Protein AF-A0A972QGA2-F1 (afdb_monomer_lite)

Structure (mmCIF, N/CA/C/O backbone):
data_AF-A0A972QGA2-F1
#
_entr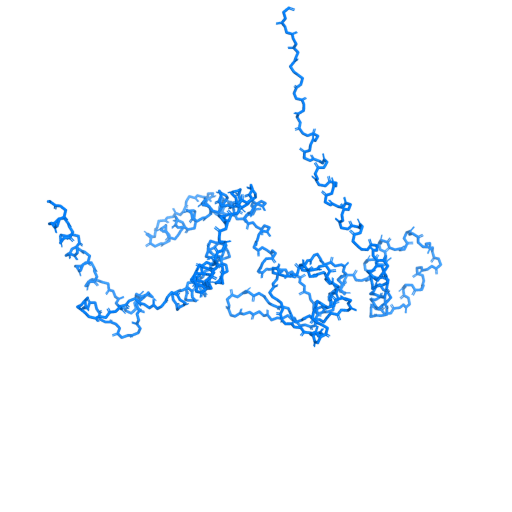y.id   AF-A0A972QGA2-F1
#
loop_
_atom_site.group_PDB
_atom_site.id
_atom_site.type_symbol
_atom_site.label_atom_id
_atom_site.label_alt_id
_atom_site.label_comp_id
_atom_site.label_asym_id
_atom_site.label_entity_id
_atom_site.label_seq_id
_atom_site.pdbx_PDB_ins_code
_atom_site.Cartn_x
_atom_site.Cartn_y
_atom_site.Cartn_z
_atom_site.occupancy
_atom_site.B_iso_or_equiv
_atom_site.auth_seq_id
_atom_site.auth_comp_id
_atom_site.auth_asym_id
_atom_site.auth_atom_id
_atom_site.pdbx_PDB_model_num
ATOM 1 N N . ASN A 1 1 ? -7.892 -4.124 50.801 1.00 60.34 1 ASN A N 1
ATOM 2 C CA . ASN A 1 1 ? -8.487 -2.850 50.326 1.00 60.34 1 ASN A CA 1
ATOM 3 C C . ASN A 1 1 ? -8.767 -2.830 48.812 1.00 60.34 1 ASN A C 1
ATOM 5 O O . ASN A 1 1 ? -9.820 -2.352 48.411 1.00 60.34 1 ASN A O 1
ATOM 9 N N . PHE A 1 2 ? -7.916 -3.434 47.967 1.00 56.12 2 PHE A N 1
ATOM 10 C CA . PHE A 1 2 ? -8.140 -3.571 46.511 1.00 56.12 2 PHE A CA 1
ATOM 11 C C . PHE A 1 2 ? -9.477 -4.217 46.099 1.00 56.12 2 PHE A C 1
ATOM 13 O O . PHE A 1 2 ? -10.071 -3.823 45.098 1.00 56.12 2 PHE A O 1
ATOM 20 N N . THR A 1 3 ? -9.988 -5.178 46.872 1.00 68.94 3 THR A N 1
ATOM 21 C CA . THR A 1 3 ? -11.250 -5.881 46.579 1.00 68.94 3 THR A CA 1
ATOM 22 C C . THR A 1 3 ? -12.472 -4.960 46.670 1.00 68.94 3 THR A C 1
ATOM 24 O O . THR A 1 3 ? -13.389 -5.068 45.858 1.00 68.94 3 THR A O 1
ATOM 27 N N . ASN A 1 4 ? -12.468 -4.015 47.617 1.00 72.44 4 ASN A N 1
ATOM 28 C CA . ASN A 1 4 ? -13.541 -3.029 47.778 1.00 72.44 4 ASN A CA 1
ATOM 29 C C . ASN A 1 4 ? -13.458 -1.938 46.707 1.00 72.44 4 ASN A C 1
ATOM 31 O O . ASN A 1 4 ? -14.478 -1.591 46.122 1.00 72.44 4 ASN A O 1
ATOM 35 N N . GLN A 1 5 ? -12.247 -1.473 46.379 1.00 67.56 5 GLN A N 1
ATOM 36 C CA . GLN A 1 5 ? -12.025 -0.540 45.267 1.00 67.56 5 GLN A CA 1
ATOM 37 C C . GLN A 1 5 ? -12.441 -1.148 43.921 1.00 67.56 5 GLN A C 1
ATOM 39 O O . GLN A 1 5 ? -13.078 -0.476 43.118 1.00 67.56 5 GLN A O 1
ATOM 44 N N . SER A 1 6 ? -12.152 -2.434 43.701 1.00 62.06 6 SER A N 1
ATOM 45 C CA . SER A 1 6 ? -12.560 -3.156 42.491 1.00 62.06 6 SER A CA 1
ATOM 46 C C . SER A 1 6 ? -14.080 -3.289 42.393 1.00 62.06 6 SER A C 1
ATOM 48 O O . SER A 1 6 ? -14.638 -3.060 41.324 1.00 62.06 6 SER A O 1
ATOM 50 N N . LYS A 1 7 ? -14.769 -3.601 43.502 1.00 75.00 7 LYS A N 1
ATOM 51 C CA . LYS A 1 7 ? -16.241 -3.641 43.549 1.00 75.00 7 LYS A CA 1
ATOM 52 C C . LYS A 1 7 ? -16.868 -2.266 43.307 1.00 75.00 7 LYS A C 1
ATOM 54 O O . LYS A 1 7 ? -17.834 -2.176 42.557 1.00 75.00 7 LYS A O 1
ATOM 59 N N . ASP A 1 8 ? -16.319 -1.206 43.896 1.00 76.94 8 ASP A N 1
ATOM 60 C CA . ASP A 1 8 ? -16.806 0.165 43.698 1.00 76.94 8 ASP A CA 1
ATOM 61 C C . ASP A 1 8 ? -16.618 0.637 42.245 1.00 76.94 8 ASP A C 1
ATOM 63 O O . ASP A 1 8 ? -17.550 1.155 41.630 1.00 76.94 8 ASP A O 1
ATOM 67 N N . LEU A 1 9 ? -15.455 0.362 41.643 1.00 66.81 9 LEU A N 1
ATOM 68 C CA . LEU A 1 9 ? -15.206 0.590 40.215 1.00 66.81 9 LEU A CA 1
ATOM 69 C C . LEU A 1 9 ? -16.169 -0.204 39.334 1.00 66.81 9 LEU A C 1
ATOM 71 O O . LEU A 1 9 ? -16.733 0.357 38.398 1.00 66.81 9 LEU A O 1
ATOM 75 N N . LEU A 1 10 ? -16.402 -1.481 39.643 1.00 68.81 10 LEU A N 1
ATOM 76 C CA . LEU A 1 10 ? -17.347 -2.313 38.902 1.00 68.81 10 LEU A CA 1
ATOM 77 C C . LEU A 1 10 ? -18.769 -1.738 38.985 1.00 68.81 10 LEU A C 1
ATOM 79 O O . LEU A 1 10 ? -19.459 -1.655 37.973 1.00 68.81 10 LEU A O 1
ATOM 83 N N . ASN A 1 11 ? -19.188 -1.276 40.165 1.00 74.44 11 ASN A N 1
ATOM 84 C CA . ASN A 1 11 ? -20.490 -0.647 40.376 1.00 74.44 11 ASN A CA 1
ATOM 85 C C . ASN A 1 11 ? -20.622 0.679 39.615 1.00 74.44 11 ASN A C 1
ATOM 87 O O . ASN A 1 11 ? -21.646 0.909 38.969 1.00 74.44 11 ASN A O 1
ATOM 91 N N . LYS A 1 12 ? -19.584 1.523 39.624 1.00 75.38 12 LYS A N 1
ATOM 92 C CA . LYS A 1 12 ? -19.529 2.770 38.842 1.00 75.38 12 LYS A CA 1
ATOM 93 C C . LYS A 1 12 ? -19.568 2.498 37.340 1.00 75.38 12 LYS A C 1
ATOM 95 O O . LYS A 1 12 ? -20.356 3.125 36.633 1.00 75.38 12 LYS A O 1
ATOM 100 N N . CYS A 1 13 ? -18.793 1.526 36.862 1.00 65.94 13 CYS A N 1
ATOM 101 C CA . CYS A 1 13 ? -18.837 1.062 35.478 1.00 65.94 13 CYS A CA 1
ATOM 102 C C . CYS A 1 13 ? -20.238 0.562 35.115 1.00 65.94 13 CYS A C 1
ATOM 104 O O . CYS A 1 13 ? -20.791 1.012 34.120 1.00 65.94 13 CYS A O 1
ATOM 106 N N . ASN A 1 14 ? -20.861 -0.277 35.946 1.00 67.44 14 ASN A N 1
ATOM 107 C CA . ASN A 1 14 ? -22.220 -0.779 35.725 1.00 67.44 14 ASN A CA 1
ATOM 108 C C . ASN A 1 14 ? -23.262 0.348 35.688 1.00 67.44 14 ASN A C 1
ATOM 110 O O . ASN A 1 14 ? -24.168 0.326 34.855 1.00 67.44 14 ASN A O 1
ATOM 114 N N . ALA A 1 15 ? -23.137 1.354 36.557 1.00 75.12 15 ALA A N 1
ATOM 115 C CA . ALA A 1 15 ? -24.024 2.514 36.574 1.00 75.12 15 ALA A CA 1
ATOM 116 C C . ALA A 1 15 ? -23.869 3.385 35.316 1.00 75.12 15 ALA A C 1
ATOM 118 O O . ALA A 1 15 ? -24.870 3.827 34.754 1.00 75.12 15 ALA A O 1
ATOM 119 N N . LEU A 1 16 ? -22.636 3.602 34.848 1.00 73.38 16 LEU A N 1
ATOM 120 C CA . LEU A 1 16 ? -22.361 4.304 33.590 1.00 73.38 16 LEU A CA 1
ATOM 121 C C . LEU A 1 16 ? -22.883 3.517 32.389 1.00 73.38 16 LEU A C 1
ATOM 123 O O . LEU A 1 16 ? -23.547 4.072 31.521 1.00 73.38 16 LEU A O 1
ATOM 127 N N . VAL A 1 17 ? -22.649 2.209 32.381 1.00 68.75 17 VAL A N 1
ATOM 128 C CA . VAL A 1 17 ? -23.087 1.286 31.338 1.00 68.75 17 VAL A CA 1
ATOM 129 C C . VAL A 1 17 ? -24.612 1.275 31.189 1.00 68.75 17 VAL A C 1
ATOM 131 O O . VAL A 1 17 ? -25.114 1.293 30.069 1.00 68.75 17 VAL A O 1
ATOM 134 N N . LYS A 1 18 ? -25.367 1.339 32.295 1.00 71.81 18 LYS A N 1
ATOM 135 C CA . LYS A 1 18 ? -26.837 1.464 32.263 1.00 71.81 18 LYS A CA 1
ATOM 136 C C . LYS A 1 18 ? -27.334 2.762 31.615 1.00 71.81 18 LYS A C 1
ATOM 138 O O . LYS A 1 18 ? -28.462 2.785 31.135 1.00 71.81 18 LYS A O 1
ATOM 143 N N . LYS A 1 19 ? -26.519 3.821 31.600 1.00 76.44 19 LYS A N 1
ATOM 144 C CA . LYS A 1 19 ? -26.841 5.116 30.973 1.00 76.44 19 LYS A CA 1
ATOM 145 C C . LYS A 1 19 ? -26.440 5.184 29.497 1.00 76.44 19 LYS A C 1
ATOM 147 O O . LYS A 1 19 ? -26.784 6.153 28.826 1.00 76.44 19 LYS A O 1
ATOM 152 N N . LEU A 1 20 ? -25.700 4.196 28.991 1.00 72.44 20 LEU A N 1
ATOM 153 C CA . LEU A 1 20 ? -25.283 4.165 27.595 1.00 72.44 20 LEU A CA 1
ATOM 154 C C . LEU A 1 20 ? -26.418 3.670 26.699 1.00 72.44 20 LEU A C 1
ATOM 156 O O . LEU A 1 20 ? -27.043 2.640 26.954 1.00 72.44 20 LEU A O 1
ATOM 160 N N . ASP A 1 21 ? -26.620 4.376 25.591 1.00 74.19 21 ASP A N 1
ATOM 161 C CA . ASP A 1 21 ? -27.444 3.891 24.492 1.00 74.19 21 ASP A CA 1
ATOM 162 C C . ASP A 1 21 ? -26.756 2.685 23.835 1.00 74.19 21 ASP A C 1
ATOM 164 O O . ASP A 1 21 ? -25.752 2.818 23.128 1.00 74.19 21 ASP A O 1
ATOM 168 N N . LYS A 1 22 ? -27.317 1.496 24.074 1.00 68.56 22 LYS A N 1
ATOM 169 C CA . LYS A 1 22 ? -26.813 0.213 23.564 1.00 68.56 22 LYS A CA 1
ATOM 170 C C . LYS A 1 22 ? -26.662 0.208 22.047 1.00 68.56 22 LYS A C 1
ATOM 172 O O . LYS A 1 22 ? -25.707 -0.379 21.540 1.00 68.56 22 LYS A O 1
ATOM 177 N N . ASN A 1 23 ? -27.554 0.894 21.332 1.00 69.06 23 ASN A N 1
ATOM 178 C CA . ASN A 1 23 ? -27.525 0.950 19.872 1.00 69.06 23 ASN A CA 1
ATOM 179 C C . ASN A 1 23 ? -26.317 1.747 19.357 1.00 69.06 23 ASN A C 1
ATOM 181 O O . ASN A 1 23 ? -25.873 1.541 18.229 1.00 69.06 23 ASN A O 1
ATOM 185 N N . LYS A 1 24 ? -25.733 2.608 20.201 1.00 73.44 24 LYS A N 1
ATOM 186 C CA . LYS A 1 24 ? -24.526 3.392 19.899 1.00 73.44 24 LYS A CA 1
ATOM 187 C C . LYS A 1 24 ? -23.231 2.710 20.351 1.00 73.44 24 LYS A C 1
ATOM 189 O O . LYS A 1 24 ? -22.139 3.155 19.994 1.00 73.44 24 LYS A O 1
ATOM 194 N N . CYS A 1 25 ? -23.304 1.607 21.098 1.00 76.19 25 CYS A N 1
ATOM 195 C CA . CYS A 1 25 ? -22.125 0.894 21.582 1.00 76.19 25 CYS A CA 1
ATOM 196 C C . CYS A 1 25 ? -21.538 -0.034 20.504 1.00 76.19 25 CYS A C 1
ATOM 198 O O . CYS A 1 25 ? -21.737 -1.249 20.496 1.00 76.19 25 CYS A O 1
ATOM 200 N N . TRP A 1 26 ? -20.742 0.547 19.605 1.00 74.25 26 TRP A N 1
ATOM 201 C CA . TRP A 1 26 ? -20.150 -0.118 18.435 1.00 74.25 26 TRP A CA 1
ATOM 202 C C . TRP A 1 26 ? -19.330 -1.391 18.736 1.00 74.25 26 TRP A C 1
ATOM 204 O O . TRP A 1 26 ? -19.175 -2.242 17.849 1.00 74.25 26 TRP A O 1
ATOM 214 N N . PHE A 1 27 ? -18.814 -1.523 19.965 1.00 77.88 27 PHE A N 1
ATOM 215 C CA . PHE A 1 27 ? -17.974 -2.629 20.425 1.00 77.88 27 PHE A CA 1
ATOM 216 C C . PHE A 1 27 ? -18.756 -3.842 20.950 1.00 77.88 27 PHE A C 1
ATOM 218 O O . PHE A 1 27 ? -18.154 -4.909 21.103 1.00 77.88 27 PHE A O 1
ATOM 225 N N . LEU A 1 28 ? -20.064 -3.723 21.191 1.00 77.81 28 LEU A N 1
ATOM 226 C CA . LEU A 1 28 ? -20.893 -4.833 21.669 1.00 77.81 28 LEU A CA 1
ATOM 227 C C . LEU A 1 28 ? -21.234 -5.808 20.538 1.00 77.81 28 LEU A C 1
ATOM 229 O O . LEU A 1 28 ? -21.256 -5.446 19.355 1.00 77.81 28 LEU A O 1
ATOM 233 N N . LYS A 1 29 ? -21.504 -7.064 20.901 1.00 75.94 29 LYS A N 1
ATOM 234 C CA . LYS A 1 29 ? -22.158 -8.001 19.983 1.00 75.94 29 LYS A CA 1
ATOM 235 C C . LYS A 1 29 ? -23.597 -7.541 19.705 1.00 75.94 29 LYS A C 1
ATOM 237 O O . LYS A 1 29 ? -24.237 -6.985 20.600 1.00 75.94 29 LYS A O 1
ATOM 242 N N . PRO A 1 30 ? -24.128 -7.790 18.496 1.00 72.44 30 PRO A N 1
ATOM 243 C CA . PRO A 1 30 ? -25.553 -7.612 18.234 1.00 72.44 30 PRO A CA 1
ATOM 244 C C . PRO A 1 30 ? -26.384 -8.389 19.265 1.00 72.44 30 PRO A C 1
ATOM 246 O O . PRO A 1 30 ? -26.093 -9.555 19.519 1.00 72.44 30 PRO A O 1
ATOM 249 N N . GLY A 1 31 ? -27.368 -7.734 19.885 1.00 71.12 31 GLY A N 1
ATOM 250 C CA . GLY A 1 31 ? -28.235 -8.349 20.899 1.00 71.12 31 GLY A CA 1
ATOM 251 C C . GLY A 1 31 ? -27.600 -8.556 22.281 1.00 71.12 31 GLY A C 1
ATOM 252 O O . GLY A 1 31 ? -28.241 -9.139 23.150 1.00 71.12 31 GLY A O 1
ATOM 253 N N . ALA A 1 32 ? -26.370 -8.083 22.517 1.00 69.56 32 ALA A N 1
ATOM 254 C CA . ALA A 1 32 ? -25.730 -8.234 23.819 1.00 69.56 32 ALA A CA 1
ATOM 255 C C . ALA A 1 32 ? -26.443 -7.418 24.907 1.00 69.56 32 ALA A C 1
ATOM 257 O O . ALA A 1 32 ? -26.747 -6.232 24.738 1.00 69.56 32 ALA A O 1
ATOM 258 N N . THR A 1 33 ? -26.653 -8.046 26.058 1.00 65.69 33 THR A N 1
ATOM 259 C CA . THR A 1 33 ? -27.109 -7.380 27.275 1.00 65.69 33 THR A CA 1
ATOM 260 C C . THR A 1 33 ? -25.897 -6.969 28.109 1.00 65.69 33 THR A C 1
ATOM 262 O O . THR A 1 33 ? -24.854 -7.613 28.081 1.00 65.69 33 THR A O 1
ATOM 265 N N . PHE A 1 34 ? -26.024 -5.890 28.885 1.00 65.12 34 PHE A N 1
ATOM 266 C CA . PHE A 1 34 ? -25.003 -5.496 29.866 1.00 65.12 34 PHE A CA 1
ATOM 267 C C . PHE A 1 34 ? -24.996 -6.385 31.118 1.00 65.12 34 PHE A C 1
ATOM 269 O O . PHE A 1 34 ? -24.412 -6.023 32.138 1.00 65.12 34 PHE A O 1
ATOM 276 N N . ASP A 1 35 ? -25.667 -7.533 31.051 1.00 64.94 35 ASP A N 1
ATOM 277 C CA . ASP A 1 35 ? -25.693 -8.500 32.130 1.00 64.94 35 ASP A CA 1
ATOM 278 C C . ASP A 1 35 ? -24.399 -9.315 32.047 1.00 64.94 35 ASP A C 1
ATOM 280 O O . ASP A 1 35 ? -24.261 -10.249 31.261 1.00 64.94 35 ASP A O 1
ATOM 284 N N . LEU A 1 36 ? -23.400 -8.881 32.818 1.00 59.97 36 LEU A N 1
ATOM 285 C CA . LEU A 1 36 ? -22.030 -9.411 32.842 1.00 59.97 36 LEU A CA 1
ATOM 286 C C . LEU A 1 36 ? -21.927 -10.862 33.328 1.00 59.97 36 LEU A C 1
ATOM 288 O O . LEU A 1 36 ? -20.812 -11.349 33.498 1.00 59.97 36 LEU A O 1
ATOM 292 N N . LYS A 1 37 ? -23.053 -11.529 33.598 1.00 59.03 37 LYS A N 1
ATOM 293 C CA . LYS A 1 37 ? -23.051 -12.774 34.355 1.00 59.03 37 LYS A CA 1
ATOM 294 C C . LYS A 1 37 ? -22.419 -13.939 33.601 1.00 59.03 37 LYS A C 1
ATOM 296 O O . LYS A 1 37 ? -21.611 -14.596 34.231 1.00 59.03 37 LYS A O 1
ATOM 301 N N . ASP A 1 38 ? -22.641 -14.133 32.291 1.00 53.19 38 ASP A N 1
ATOM 302 C CA . ASP A 1 38 ? -22.173 -15.389 31.655 1.00 53.19 38 ASP A CA 1
ATOM 303 C C . ASP A 1 38 ? -21.779 -15.343 30.163 1.00 53.19 38 ASP A C 1
ATOM 305 O O . ASP A 1 38 ? -21.489 -16.387 29.579 1.00 53.19 38 ASP A O 1
ATOM 309 N N . GLN A 1 39 ? -21.715 -14.181 29.496 1.00 57.72 39 GLN A N 1
ATOM 310 C CA . GLN A 1 39 ? -21.263 -14.136 28.093 1.00 57.72 39 GLN A CA 1
ATOM 311 C C . GLN A 1 39 ? -20.308 -12.982 27.775 1.00 57.72 39 GLN A C 1
ATOM 313 O O . GLN A 1 39 ? -20.474 -11.872 28.283 1.00 57.72 39 GLN A O 1
ATOM 318 N N . PRO A 1 40 ? -19.336 -13.187 26.858 1.00 60.84 40 PRO A N 1
ATOM 319 C CA . PRO A 1 40 ? -18.534 -12.094 26.336 1.00 60.84 40 PRO A CA 1
ATOM 320 C C . PRO A 1 40 ? -19.435 -11.147 25.538 1.00 60.84 40 PRO A C 1
ATOM 322 O O . PRO A 1 40 ? -19.807 -11.425 24.393 1.00 60.84 40 PRO A O 1
ATOM 325 N N . ILE A 1 41 ? -19.757 -10.022 26.176 1.00 72.69 41 ILE A N 1
ATOM 326 C CA . ILE A 1 41 ? -20.588 -8.923 25.664 1.00 72.69 41 ILE A CA 1
ATOM 327 C C . ILE A 1 41 ? -19.898 -8.221 24.479 1.00 72.69 41 ILE A C 1
ATOM 329 O O . ILE A 1 41 ? -20.531 -7.665 23.579 1.00 72.69 41 ILE A O 1
ATOM 333 N N . ILE A 1 42 ? -18.566 -8.266 24.460 1.00 77.12 42 ILE A N 1
ATOM 334 C CA . ILE A 1 42 ? -17.732 -7.590 23.473 1.00 77.12 42 ILE A CA 1
ATOM 335 C C . ILE A 1 42 ? -17.674 -8.418 22.183 1.00 77.12 42 ILE A C 1
ATOM 337 O O . ILE A 1 42 ? -17.439 -9.628 22.190 1.00 77.12 42 ILE A O 1
ATOM 341 N N . SER A 1 43 ? -17.869 -7.749 21.049 1.00 78.56 43 SER A N 1
ATOM 342 C CA . SER A 1 43 ? -17.692 -8.342 19.723 1.00 78.56 43 SER A CA 1
ATOM 343 C C . SER A 1 43 ? -16.234 -8.729 19.457 1.00 78.56 43 SER A C 1
ATOM 345 O O . SER A 1 43 ? -15.292 -8.201 20.061 1.00 78.56 43 SER A O 1
ATOM 347 N N . SER A 1 44 ? -16.030 -9.676 18.536 1.00 79.44 44 SER A N 1
ATOM 348 C CA . SER A 1 44 ? -14.682 -10.158 18.210 1.00 79.44 44 SER A CA 1
ATOM 349 C C . SER A 1 44 ? -13.761 -9.001 17.810 1.00 79.44 44 SER A C 1
ATOM 351 O O . SER A 1 44 ? -14.205 -8.008 17.224 1.00 79.44 44 SER A O 1
ATOM 353 N N . TYR A 1 45 ? -12.459 -9.133 18.082 1.00 76.69 45 TYR A N 1
ATOM 354 C CA . TYR A 1 45 ? -11.470 -8.137 17.656 1.00 76.69 45 TYR A CA 1
ATOM 355 C C . TYR A 1 45 ? -11.615 -7.806 16.164 1.00 76.69 45 TYR A C 1
ATOM 357 O O . TYR A 1 45 ? -11.679 -6.636 15.803 1.00 76.69 45 TYR A O 1
ATOM 365 N N . ARG A 1 46 ? -11.777 -8.824 15.304 1.00 76.50 46 ARG A N 1
ATOM 366 C CA . ARG A 1 46 ? -11.961 -8.648 13.854 1.00 76.50 46 ARG A CA 1
ATOM 367 C C . ARG A 1 46 ? -13.154 -7.755 13.515 1.00 76.50 46 ARG A C 1
ATOM 369 O O . ARG A 1 46 ? -13.033 -6.897 12.646 1.00 76.50 46 ARG A O 1
ATOM 376 N N . GLN A 1 47 ? -14.299 -7.962 14.166 1.00 79.44 47 GLN A N 1
ATOM 377 C CA . GLN A 1 47 ? -15.501 -7.155 13.937 1.00 79.44 47 GLN A CA 1
ATOM 378 C C . GLN A 1 47 ? -15.283 -5.707 14.380 1.00 79.44 47 GLN A C 1
ATOM 380 O O . GLN A 1 47 ? -15.550 -4.793 13.602 1.00 79.44 47 GLN A O 1
ATOM 385 N N . ARG A 1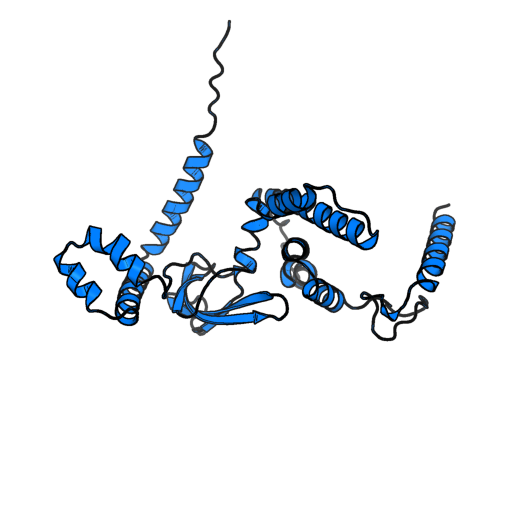 48 ? -14.740 -5.501 15.587 1.00 83.06 48 ARG A N 1
ATOM 386 C CA . ARG A 1 48 ? -14.421 -4.163 16.111 1.00 83.06 48 ARG A CA 1
ATOM 387 C C . ARG A 1 48 ? -13.438 -3.427 15.212 1.00 83.06 48 ARG A C 1
ATOM 389 O O . ARG A 1 48 ? -13.672 -2.283 14.848 1.00 83.06 48 ARG A O 1
ATOM 396 N N . TYR A 1 49 ? -12.387 -4.117 14.796 1.00 80.38 49 TYR A N 1
ATOM 397 C CA . TYR A 1 49 ? -11.358 -3.578 13.925 1.00 80.38 49 TYR A CA 1
ATOM 398 C C . TYR A 1 49 ? -11.904 -3.222 12.533 1.00 80.38 49 TYR A C 1
ATOM 400 O O . TYR A 1 49 ? -11.631 -2.135 12.038 1.00 80.38 49 TYR A O 1
ATOM 408 N N . LYS A 1 50 ? -12.737 -4.074 11.916 1.00 80.94 50 LYS A N 1
ATOM 409 C CA . LYS A 1 50 ? -13.388 -3.760 10.629 1.00 80.94 50 LYS A CA 1
ATOM 410 C C . LYS A 1 50 ? -14.308 -2.540 10.717 1.00 80.94 50 LYS A C 1
ATOM 412 O O . LYS A 1 50 ? -14.284 -1.718 9.808 1.00 80.94 50 LYS A O 1
ATOM 417 N N . LYS A 1 51 ? -15.091 -2.420 11.797 1.00 81.94 51 LYS A N 1
ATOM 418 C CA . LYS A 1 51 ? -15.940 -1.242 12.048 1.00 81.94 51 LYS A CA 1
ATOM 419 C C . LYS A 1 51 ? -15.104 0.024 12.252 1.00 81.94 51 LYS A C 1
ATOM 421 O O . LYS A 1 51 ? -15.441 1.065 11.705 1.00 81.94 51 LYS A O 1
ATOM 426 N N . ALA A 1 52 ? -14.009 -0.070 13.007 1.00 81.50 52 ALA A N 1
ATOM 427 C CA . ALA A 1 52 ? -13.090 1.047 13.197 1.00 81.50 52 ALA A CA 1
ATOM 428 C C . ALA A 1 52 ? -12.458 1.472 11.862 1.00 81.50 52 ALA A C 1
ATOM 430 O O . ALA A 1 52 ? -12.483 2.647 11.521 1.00 81.50 52 ALA A O 1
ATOM 431 N N . LEU A 1 53 ? -11.980 0.518 11.057 1.00 80.12 53 LEU A N 1
ATOM 432 C CA . LEU A 1 53 ? -11.384 0.793 9.748 1.00 80.12 53 LEU A CA 1
ATOM 433 C C . LEU A 1 53 ? -12.328 1.477 8.756 1.00 80.12 53 LEU A C 1
ATOM 435 O O . LEU A 1 53 ? -11.857 2.280 7.954 1.00 80.12 53 LEU A O 1
ATOM 439 N N . SER A 1 54 ? -13.623 1.144 8.762 1.00 82.06 54 SER A N 1
ATOM 440 C CA . SER A 1 54 ? -14.581 1.740 7.822 1.00 82.06 54 SER A CA 1
ATOM 441 C C . SER A 1 54 ? -14.836 3.223 8.078 1.00 82.06 54 SER A C 1
ATOM 443 O O . SER A 1 54 ? -15.227 3.926 7.156 1.00 82.06 54 SER A O 1
ATOM 445 N N . ILE A 1 55 ? -14.610 3.695 9.307 1.00 82.12 55 ILE A N 1
ATOM 446 C CA . ILE A 1 55 ? -14.812 5.100 9.698 1.00 82.12 55 ILE A CA 1
ATOM 447 C C . ILE A 1 55 ? -13.499 5.843 9.970 1.00 82.12 55 ILE A C 1
ATOM 449 O O . ILE A 1 55 ? -13.527 7.032 10.278 1.00 82.12 55 ILE A O 1
ATOM 453 N N . ALA A 1 56 ? -12.367 5.138 9.916 1.00 79.00 56 ALA A N 1
ATOM 454 C CA . ALA A 1 56 ? -11.056 5.693 10.202 1.00 79.00 56 ALA A CA 1
ATOM 455 C C . ALA A 1 56 ? -10.601 6.628 9.075 1.00 79.00 56 ALA A C 1
ATOM 457 O O . ALA A 1 56 ? -10.685 6.289 7.890 1.00 79.00 56 ALA A O 1
ATOM 458 N N . THR A 1 57 ? -10.051 7.774 9.459 1.00 76.00 57 THR A N 1
ATOM 459 C CA . THR A 1 57 ? -9.257 8.638 8.586 1.00 76.00 57 THR A CA 1
ATOM 460 C C . THR A 1 57 ? -7.952 7.945 8.189 1.00 76.00 57 THR A C 1
ATOM 462 O O . THR A 1 57 ? -7.575 6.896 8.718 1.00 76.00 57 THR A O 1
ATOM 465 N N . ASP A 1 58 ? -7.221 8.538 7.254 1.00 71.06 58 ASP A N 1
ATOM 466 C CA . ASP A 1 58 ? -5.956 7.975 6.786 1.00 71.06 58 ASP A CA 1
ATOM 467 C C . ASP A 1 58 ? -4.906 7.910 7.894 1.00 71.06 58 ASP A C 1
ATOM 469 O O . ASP A 1 58 ? -4.255 6.878 8.045 1.00 71.06 58 ASP A O 1
ATOM 473 N N . GLY A 1 59 ? -4.818 8.954 8.724 1.00 69.38 59 GLY A N 1
ATOM 474 C CA . GLY A 1 59 ? -3.957 8.981 9.908 1.00 69.38 59 GLY A CA 1
ATOM 475 C C . GLY A 1 59 ? -4.348 7.929 10.948 1.00 69.38 59 GLY A C 1
ATOM 476 O O . GLY A 1 59 ? -3.494 7.237 11.497 1.00 69.38 59 GLY A O 1
ATOM 477 N N . GLU A 1 60 ? -5.642 7.704 11.164 1.00 76.06 60 GLU A N 1
ATOM 478 C CA . GLU A 1 60 ? -6.106 6.649 12.071 1.00 76.06 60 GLU A CA 1
ATOM 479 C C . GLU A 1 60 ? -5.798 5.247 11.519 1.00 76.06 60 GLU A C 1
ATOM 481 O O . GLU A 1 60 ? -5.438 4.341 12.273 1.00 76.06 60 GLU A O 1
ATOM 486 N N . LYS A 1 61 ? -5.848 5.050 10.196 1.00 74.62 61 LYS A N 1
ATOM 487 C CA . LYS A 1 61 ? -5.439 3.784 9.561 1.00 74.62 61 LYS A CA 1
ATOM 488 C C . LYS A 1 61 ? -3.945 3.498 9.747 1.00 74.62 61 LYS A C 1
ATOM 490 O O . LYS A 1 61 ? -3.581 2.327 9.888 1.00 74.62 61 LYS A O 1
ATOM 495 N N . ILE A 1 62 ? -3.096 4.534 9.814 1.00 69.38 62 ILE A N 1
ATOM 496 C CA . ILE A 1 62 ? -1.665 4.401 10.159 1.00 69.38 62 ILE A CA 1
ATOM 497 C C . ILE A 1 62 ? -1.520 3.783 11.555 1.00 69.38 62 ILE A C 1
ATOM 499 O O . ILE A 1 62 ? -0.780 2.816 11.761 1.00 69.38 62 ILE A O 1
ATOM 503 N N . VAL A 1 63 ? -2.278 4.312 12.515 1.00 70.56 63 VAL A N 1
ATOM 504 C CA . VAL A 1 63 ? -2.276 3.875 13.915 1.00 70.56 63 VAL A CA 1
ATOM 505 C C . VAL A 1 63 ? -2.791 2.445 14.058 1.00 70.56 63 VAL A C 1
ATOM 507 O O . VAL A 1 63 ? -2.119 1.600 14.665 1.00 70.56 63 VAL A O 1
ATOM 510 N N . LEU A 1 64 ? -3.948 2.160 13.456 1.00 71.88 64 LEU A N 1
ATOM 511 C CA . LEU A 1 64 ? -4.591 0.846 13.493 1.00 71.88 64 LEU A CA 1
ATOM 512 C C . LEU A 1 64 ? -3.691 -0.245 12.889 1.00 71.88 64 LEU A C 1
ATOM 514 O O . LEU A 1 64 ? -3.720 -1.387 13.349 1.00 71.88 64 LEU A O 1
ATOM 518 N N . GLY A 1 65 ? -2.846 0.111 11.912 1.00 64.50 65 GLY A N 1
ATOM 519 C CA . GLY A 1 65 ? -1.929 -0.803 11.230 1.00 64.50 65 GLY A CA 1
ATOM 520 C C . GLY A 1 65 ? -2.667 -1.867 10.408 1.00 64.50 65 GLY A C 1
ATOM 521 O O . GLY A 1 65 ? -3.891 -1.903 10.421 1.00 64.50 65 GLY A O 1
ATOM 522 N N . PRO A 1 66 ? -1.976 -2.743 9.659 1.00 61.94 66 PRO A N 1
ATOM 523 C CA . PRO A 1 66 ? -2.624 -3.813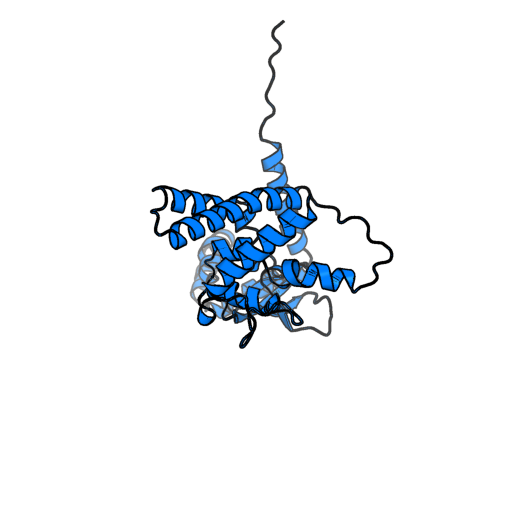 8.900 1.00 61.94 66 PRO A CA 1
ATOM 524 C C . PRO A 1 66 ? -3.112 -4.961 9.809 1.00 61.94 66 PRO A C 1
ATOM 526 O O . PRO A 1 66 ? -2.365 -5.447 10.665 1.00 61.94 66 PRO A O 1
ATOM 529 N N . THR A 1 67 ? -4.332 -5.455 9.548 1.00 52.53 67 THR A N 1
ATOM 530 C CA . THR A 1 67 ? -5.029 -6.574 10.234 1.00 52.53 67 THR A CA 1
ATOM 531 C C . THR A 1 67 ? -4.113 -7.734 10.614 1.00 52.53 67 THR A C 1
ATOM 533 O O . THR A 1 67 ? -4.205 -8.272 11.717 1.00 52.53 67 THR A O 1
ATOM 536 N N . TYR A 1 68 ? -3.254 -8.159 9.684 1.00 46.47 68 TYR A N 1
ATOM 537 C CA . TYR A 1 68 ? -2.515 -9.408 9.837 1.00 46.47 68 TYR A CA 1
ATOM 538 C C . TYR A 1 68 ? -1.343 -9.300 10.814 1.00 46.47 68 TYR A C 1
ATOM 540 O O . TYR A 1 68 ? -1.053 -10.269 11.491 1.00 46.47 68 TYR A O 1
ATOM 548 N N . LYS A 1 69 ? -0.682 -8.143 10.949 1.00 47.06 69 LYS A N 1
ATOM 549 C CA . LYS A 1 69 ? 0.479 -8.000 11.853 1.00 47.06 69 LYS A CA 1
ATOM 550 C C . LYS A 1 69 ? 0.052 -7.663 13.287 1.00 47.06 69 LYS A C 1
ATOM 552 O O . LYS A 1 69 ? 0.707 -8.101 14.222 1.00 47.06 69 LYS A O 1
ATOM 557 N N . VAL A 1 70 ? -1.046 -6.918 13.445 1.00 46.00 70 VAL A N 1
ATOM 558 C CA . VAL A 1 70 ? -1.503 -6.380 14.742 1.00 46.00 70 VAL A CA 1
ATOM 559 C C . VAL A 1 70 ? -2.578 -7.255 15.401 1.00 46.00 70 VAL A C 1
ATOM 561 O O . VAL A 1 70 ? -2.592 -7.375 16.619 1.00 46.00 70 VAL A O 1
ATOM 564 N N . GLY A 1 71 ? -3.459 -7.890 14.618 1.00 39.06 71 GLY A N 1
ATOM 565 C CA . GLY A 1 71 ? -4.584 -8.677 15.145 1.00 39.06 71 GLY A CA 1
ATOM 566 C C . GLY A 1 71 ? -4.415 -10.194 15.086 1.00 39.06 71 GLY A C 1
ATOM 567 O O . GLY A 1 71 ? -4.957 -10.897 15.929 1.00 39.06 71 GLY A O 1
ATOM 568 N N . TYR A 1 72 ? -3.681 -10.695 14.090 1.00 41.62 72 TYR A N 1
ATOM 569 C CA . TYR A 1 72 ? -3.483 -12.135 13.864 1.00 41.62 72 TYR A CA 1
ATOM 570 C C . TYR A 1 72 ? -2.018 -12.567 13.961 1.00 41.62 72 TYR A C 1
ATOM 572 O O . TYR A 1 72 ? -1.742 -13.734 14.187 1.00 41.62 72 TYR A O 1
ATOM 580 N N . GLY A 1 73 ? -1.070 -11.643 13.822 1.00 42.16 73 GLY A N 1
ATOM 581 C CA . GLY A 1 73 ? 0.354 -11.955 13.720 1.00 42.16 73 GLY A CA 1
ATOM 582 C C . GLY A 1 73 ? 0.994 -12.344 15.045 1.00 42.16 73 GLY A C 1
ATOM 583 O O . GLY A 1 73 ? 2.006 -13.026 15.021 1.00 42.16 73 GLY A O 1
ATOM 584 N N . GLY A 1 74 ? 0.416 -11.943 16.181 1.00 42.75 74 GLY A N 1
ATOM 585 C CA . GLY A 1 74 ? 0.803 -12.467 17.494 1.00 42.75 74 GLY A CA 1
ATOM 586 C C . GLY A 1 74 ? 0.234 -13.867 17.716 1.00 42.75 74 GLY A C 1
ATOM 587 O O . GLY A 1 74 ? 0.981 -14.804 17.956 1.00 42.75 74 GLY A O 1
ATOM 588 N N . SER A 1 75 ? -1.080 -14.021 17.529 1.00 39.09 75 SER A N 1
ATOM 589 C CA . SER A 1 75 ? -1.819 -15.258 17.827 1.00 39.09 75 SER A CA 1
ATOM 590 C C . SER A 1 75 ? -1.562 -16.406 16.842 1.00 39.09 75 SER A C 1
ATOM 592 O O . SER A 1 75 ? -1.562 -17.566 17.231 1.00 39.09 75 SER A O 1
ATOM 594 N N . SER A 1 76 ? -1.343 -16.103 15.560 1.00 40.75 76 SER A N 1
ATOM 595 C CA . SER A 1 76 ? -0.987 -17.100 14.542 1.00 40.75 76 SER A CA 1
ATOM 596 C C . SER A 1 76 ? 0.472 -17.521 14.665 1.00 40.75 76 SER A C 1
ATOM 598 O O . SER A 1 76 ? 0.778 -18.667 14.371 1.00 40.75 76 SER A O 1
ATOM 600 N N . LYS A 1 77 ? 1.368 -16.628 15.111 1.00 41.94 77 LYS A N 1
ATOM 601 C CA . LYS A 1 77 ? 2.763 -16.994 15.392 1.00 41.94 77 LYS A CA 1
ATOM 602 C C . LYS A 1 77 ? 2.870 -17.887 16.617 1.00 41.94 77 LYS A C 1
ATOM 604 O O . LYS A 1 77 ? 3.540 -18.900 16.536 1.00 41.94 77 LYS A O 1
ATOM 609 N N . SER A 1 78 ? 2.134 -17.576 17.685 1.00 44.75 78 SER A N 1
ATOM 610 C CA . SER A 1 78 ? 2.086 -18.413 18.890 1.00 44.75 78 SER A CA 1
ATOM 611 C C . SER A 1 78 ? 1.389 -19.764 18.685 1.00 44.75 78 SER A C 1
ATOM 613 O O . SER A 1 78 ? 1.496 -20.634 19.539 1.00 44.75 78 SER A O 1
ATOM 615 N N . ALA A 1 79 ? 0.634 -19.936 17.594 1.00 43.62 79 ALA A N 1
ATOM 616 C CA . ALA A 1 79 ? 0.007 -21.210 17.236 1.00 43.62 79 ALA A CA 1
ATOM 617 C C . ALA A 1 79 ? 0.955 -22.148 16.467 1.00 43.62 79 ALA A C 1
ATOM 619 O O . ALA A 1 79 ? 0.673 -23.339 16.351 1.00 43.62 79 ALA A O 1
ATOM 620 N N . HIS A 1 80 ? 2.074 -21.632 15.950 1.00 44.31 80 HIS A N 1
ATOM 621 C CA . HIS A 1 80 ? 3.157 -22.455 15.432 1.00 44.31 80 HIS A CA 1
ATOM 622 C C . HIS A 1 80 ? 4.142 -22.693 16.576 1.00 44.31 80 HIS A C 1
ATOM 624 O O . HIS A 1 80 ? 4.715 -21.742 17.100 1.00 44.31 80 HIS A O 1
ATOM 630 N N . ALA A 1 81 ? 4.321 -23.951 16.981 1.00 41.28 81 ALA A N 1
ATOM 631 C CA . ALA A 1 81 ? 5.360 -24.336 17.929 1.00 41.28 81 ALA A CA 1
ATOM 632 C C . ALA A 1 81 ? 6.735 -24.052 17.301 1.00 41.28 81 ALA A C 1
ATOM 634 O O . ALA A 1 81 ? 7.289 -24.876 16.577 1.00 41.28 81 ALA A O 1
ATOM 635 N N . LEU A 1 82 ? 7.251 -22.846 17.514 1.00 47.59 82 LEU A N 1
ATOM 636 C CA . LEU A 1 82 ? 8.605 -22.470 17.142 1.00 47.59 82 LEU A CA 1
ATOM 637 C C . LEU A 1 82 ? 9.506 -22.859 18.314 1.00 47.59 82 LEU A C 1
ATOM 639 O O . LEU A 1 82 ? 9.547 -22.177 19.331 1.00 47.59 82 LEU A O 1
ATOM 643 N N . ILE A 1 83 ? 10.175 -24.004 18.169 1.00 47.75 83 ILE A N 1
ATOM 644 C CA . ILE A 1 83 ? 11.094 -24.581 19.164 1.00 47.75 83 ILE A CA 1
ATOM 645 C C . ILE A 1 83 ? 12.358 -23.708 19.349 1.00 47.75 83 ILE A C 1
ATOM 647 O O . ILE A 1 83 ? 13.004 -23.806 20.383 1.00 47.75 83 ILE A O 1
ATOM 651 N N . ASP A 1 84 ? 12.624 -22.769 18.431 1.00 44.09 84 ASP A N 1
ATOM 652 C CA . ASP A 1 84 ? 13.750 -21.821 18.472 1.00 44.09 84 ASP A CA 1
ATOM 653 C C . ASP A 1 84 ? 13.291 -20.357 18.287 1.00 44.09 84 ASP A C 1
ATOM 655 O O . ASP A 1 84 ? 13.690 -19.674 17.339 1.00 44.09 84 ASP A O 1
ATOM 659 N N . GLU A 1 85 ? 12.428 -19.824 19.160 1.00 44.09 85 GLU A N 1
ATOM 660 C CA . GLU A 1 85 ? 12.229 -18.366 19.193 1.00 44.09 85 GLU A CA 1
ATOM 661 C C . GLU A 1 85 ? 13.453 -17.682 19.823 1.00 44.09 85 GLU A C 1
ATOM 663 O O . GLU A 1 85 ? 13.485 -17.328 21.001 1.00 44.09 85 GLU A O 1
ATOM 668 N N . HIS A 1 86 ? 14.465 -17.426 18.990 1.00 44.78 86 HIS A N 1
ATOM 669 C CA . HIS A 1 86 ? 15.306 -16.254 19.181 1.00 44.78 86 HIS A CA 1
ATOM 670 C C . HIS A 1 86 ? 14.377 -15.048 19.335 1.00 44.78 86 HIS A C 1
ATOM 672 O O . HIS A 1 86 ? 13.504 -14.813 18.489 1.00 44.78 86 HIS A O 1
ATOM 678 N N . PHE A 1 87 ? 14.542 -14.303 20.433 1.00 48.00 87 PHE A N 1
ATOM 679 C CA . PHE A 1 87 ? 13.936 -12.989 20.603 1.00 48.00 87 PHE A CA 1
ATOM 680 C C . PHE A 1 87 ? 14.017 -12.255 19.272 1.00 48.00 87 PHE A C 1
ATOM 682 O O . PHE A 1 87 ? 15.077 -12.192 18.659 1.00 48.00 87 PHE A O 1
ATOM 689 N N . LYS A 1 88 ? 12.875 -11.760 18.796 1.00 51.38 88 LYS A N 1
ATOM 690 C CA . LYS A 1 88 ? 12.808 -10.959 17.580 1.00 51.38 88 LYS A CA 1
ATOM 691 C C . LYS A 1 88 ? 13.916 -9.908 17.653 1.00 51.38 88 LYS A C 1
ATOM 693 O O . LYS A 1 88 ? 13.828 -9.021 18.502 1.00 51.38 88 LYS A O 1
ATOM 698 N N . ASP A 1 89 ? 14.922 -10.012 16.791 1.00 50.94 89 ASP A N 1
ATOM 699 C CA . ASP A 1 89 ? 15.913 -8.955 16.644 1.00 50.94 89 ASP A CA 1
ATOM 700 C C . ASP A 1 89 ? 15.157 -7.727 16.145 1.00 50.94 89 ASP A C 1
ATOM 702 O O . ASP A 1 89 ? 14.790 -7.615 14.973 1.00 50.94 89 ASP A O 1
ATOM 706 N N . TYR A 1 90 ? 14.806 -6.840 17.075 1.00 58.19 90 TYR A N 1
ATOM 707 C CA . TYR A 1 90 ? 14.250 -5.550 16.727 1.00 58.19 90 TYR A CA 1
ATOM 708 C C . TYR A 1 90 ? 15.375 -4.774 16.068 1.00 58.19 90 TYR A C 1
ATOM 710 O O . TYR A 1 90 ? 16.377 -4.447 16.705 1.00 58.19 90 TYR A O 1
ATOM 718 N N . SER A 1 91 ? 15.215 -4.486 14.780 1.00 63.84 91 SER A N 1
ATOM 719 C CA . SER A 1 91 ? 16.147 -3.593 14.115 1.00 63.84 91 SER A CA 1
ATOM 720 C C . SER A 1 91 ? 16.041 -2.201 14.744 1.00 63.84 91 SER A C 1
ATOM 722 O O . SER A 1 91 ? 14.984 -1.805 15.249 1.00 63.84 91 SER A O 1
ATOM 724 N N . PHE A 1 92 ? 17.121 -1.421 14.684 1.00 68.81 92 PHE A N 1
ATOM 725 C CA . PHE A 1 92 ? 17.080 -0.013 15.090 1.00 68.81 92 PHE A CA 1
ATOM 726 C C . PHE A 1 92 ? 15.955 0.748 14.367 1.00 68.81 92 PHE A C 1
ATOM 728 O O . PHE A 1 92 ? 15.282 1.595 14.957 1.00 68.81 92 PHE A O 1
ATOM 735 N N . GLU A 1 93 ? 15.652 0.345 13.131 1.00 61.78 93 GLU A N 1
ATOM 736 C CA . GLU A 1 93 ? 14.562 0.932 12.368 1.00 61.78 93 GLU A CA 1
ATOM 737 C C . GLU A 1 93 ? 13.204 0.551 12.936 1.00 61.78 93 GLU A C 1
ATOM 739 O O . GLU A 1 93 ? 12.353 1.427 13.040 1.00 61.78 93 GLU A O 1
ATOM 744 N N . ASP A 1 94 ? 12.979 -0.682 13.388 1.00 60.59 94 ASP A N 1
ATOM 745 C CA . ASP A 1 94 ? 11.726 -1.037 14.067 1.00 60.59 94 ASP A CA 1
ATOM 746 C C . ASP A 1 94 ? 11.484 -0.161 15.307 1.00 60.59 94 ASP A C 1
ATOM 748 O O . ASP A 1 94 ? 10.360 0.303 15.526 1.00 60.59 94 ASP A O 1
ATOM 752 N N . VAL A 1 95 ? 12.538 0.123 16.082 1.00 67.88 95 VAL A N 1
ATOM 753 C CA . VAL A 1 95 ? 12.474 1.022 17.248 1.00 67.88 95 VAL A CA 1
ATOM 754 C C . VAL A 1 95 ? 12.165 2.454 16.813 1.00 67.88 95 VAL A C 1
ATOM 756 O O . VAL A 1 95 ? 11.244 3.074 17.347 1.00 67.88 95 VAL A O 1
ATOM 759 N N . LYS A 1 96 ? 12.863 2.966 15.796 1.00 66.00 96 LYS A N 1
ATOM 760 C CA . LYS A 1 96 ? 12.619 4.296 15.225 1.00 66.00 96 LYS A CA 1
ATOM 761 C C . LYS A 1 96 ? 11.171 4.442 14.745 1.00 66.00 96 LYS A C 1
ATOM 763 O O . LYS A 1 96 ? 10.493 5.408 15.094 1.00 66.00 96 LYS A O 1
ATOM 768 N N . HIS A 1 97 ? 10.653 3.455 14.014 1.00 65.94 97 HIS A N 1
ATOM 769 C CA . HIS A 1 97 ? 9.261 3.433 13.558 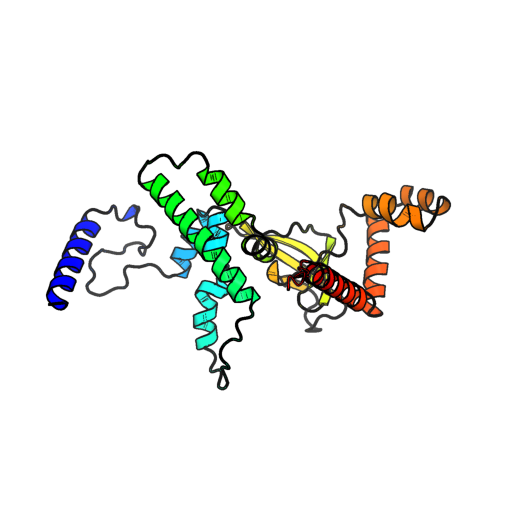1.00 65.94 97 HIS A CA 1
ATOM 770 C C . HIS A 1 97 ? 8.276 3.406 14.735 1.00 65.94 97 HIS A C 1
ATOM 772 O O . HIS A 1 97 ? 7.260 4.102 14.695 1.00 65.94 97 HIS A O 1
ATOM 778 N N . ALA A 1 98 ? 8.560 2.637 15.792 1.00 67.62 98 ALA A N 1
ATOM 779 C CA . ALA A 1 98 ? 7.718 2.592 16.986 1.00 67.62 98 ALA A CA 1
ATOM 780 C C . ALA A 1 98 ? 7.668 3.949 17.709 1.00 67.62 98 ALA A C 1
ATOM 782 O O . ALA A 1 98 ? 6.577 4.409 18.054 1.00 67.62 98 ALA A O 1
ATOM 783 N N . ILE A 1 99 ? 8.815 4.619 17.861 1.00 71.88 99 ILE A N 1
ATOM 784 C CA . ILE A 1 99 ? 8.911 5.959 18.457 1.00 71.88 99 ILE A CA 1
ATOM 785 C C . ILE A 1 99 ? 8.089 6.969 17.652 1.00 71.88 99 ILE A C 1
ATOM 787 O O . ILE A 1 99 ? 7.333 7.732 18.243 1.00 71.88 99 ILE A O 1
ATOM 791 N N . HIS A 1 100 ? 8.156 6.943 16.317 1.00 68.88 100 HIS A N 1
ATOM 792 C CA . HIS A 1 100 ? 7.342 7.830 15.477 1.00 68.88 100 HIS A CA 1
ATOM 793 C C . HIS A 1 100 ? 5.847 7.510 15.530 1.00 68.88 100 HIS A C 1
ATOM 795 O O . HIS A 1 100 ? 5.015 8.408 15.409 1.00 68.88 100 HIS A O 1
ATOM 801 N N . LYS A 1 101 ? 5.483 6.240 15.731 1.00 71.25 101 LYS A N 1
ATOM 802 C CA . LYS A 1 101 ? 4.081 5.832 15.788 1.00 71.25 101 LYS A CA 1
ATOM 803 C C . LYS A 1 101 ? 3.377 6.402 17.019 1.00 71.25 101 LYS A C 1
ATOM 805 O O . LYS A 1 101 ? 2.246 6.857 16.891 1.00 71.25 101 LYS A O 1
ATOM 810 N N . ILE A 1 102 ? 4.022 6.402 18.189 1.00 75.19 102 ILE A N 1
ATOM 811 C CA . ILE A 1 102 ? 3.396 6.794 19.467 1.00 75.19 102 ILE A CA 1
ATOM 812 C C . ILE A 1 102 ? 2.777 8.208 19.418 1.00 75.19 102 ILE A C 1
ATOM 814 O O . ILE A 1 102 ? 1.580 8.315 19.693 1.00 75.19 102 ILE A O 1
ATOM 818 N N . PRO A 1 103 ? 3.493 9.276 19.010 1.00 75.81 103 PRO A N 1
ATOM 819 C CA . PRO A 1 103 ? 2.911 10.611 18.882 1.00 75.81 103 PRO A CA 1
ATOM 820 C C . PRO A 1 103 ? 1.707 10.655 17.940 1.00 75.81 103 PRO A C 1
ATOM 822 O O . PRO A 1 103 ? 0.705 11.286 18.265 1.00 75.81 103 PRO A O 1
ATOM 825 N N . VAL A 1 104 ? 1.757 9.936 16.811 1.00 75.88 104 VAL A N 1
ATOM 826 C CA . VAL A 1 104 ? 0.635 9.864 15.860 1.00 75.88 104 VAL A CA 1
ATOM 827 C C . VAL A 1 104 ? -0.591 9.226 16.518 1.00 75.88 104 VAL A C 1
ATOM 829 O O . VAL A 1 104 ? -1.703 9.723 16.342 1.00 75.88 104 VAL A O 1
ATOM 832 N N . ILE A 1 105 ? -0.413 8.171 17.324 1.00 77.50 105 ILE A N 1
ATOM 833 C CA . ILE A 1 105 ? -1.505 7.569 18.110 1.00 77.50 105 ILE A CA 1
ATOM 834 C C . ILE A 1 105 ? -2.104 8.603 19.063 1.00 77.50 105 ILE A C 1
ATOM 836 O O . ILE A 1 105 ? -3.315 8.822 19.044 1.00 77.50 105 ILE A O 1
ATOM 840 N N . CYS A 1 106 ? -1.263 9.250 19.871 1.00 81.50 106 CYS A N 1
ATOM 841 C CA . CYS A 1 106 ? -1.706 10.221 20.867 1.00 81.50 106 CYS A CA 1
ATOM 842 C C . CYS A 1 106 ? -2.470 11.387 20.227 1.00 81.50 106 CYS A C 1
ATOM 844 O O . CYS A 1 106 ? -3.537 11.757 20.711 1.00 81.50 106 CYS A O 1
ATOM 846 N N . LEU A 1 107 ? -1.973 11.923 19.110 1.00 84.38 107 LEU A N 1
ATOM 847 C CA . LEU A 1 107 ? -2.612 13.024 18.391 1.00 84.38 107 LEU A CA 1
ATOM 848 C C . LEU A 1 107 ? -3.976 12.626 17.811 1.00 84.38 107 LEU A C 1
ATOM 850 O O . LEU A 1 107 ? -4.931 13.382 17.958 1.00 84.38 107 LEU A O 1
ATOM 854 N N . ASN A 1 108 ? -4.112 11.431 17.225 1.00 82.81 108 ASN A N 1
ATOM 855 C CA . ASN A 1 108 ? -5.412 10.957 16.731 1.00 82.81 108 ASN A CA 1
ATOM 856 C C . ASN A 1 108 ? -6.411 10.722 17.882 1.00 82.81 108 ASN A C 1
ATOM 858 O O . ASN A 1 108 ? -7.591 11.046 17.751 1.00 82.81 108 ASN A O 1
ATOM 862 N N . ILE A 1 109 ? -5.952 10.219 19.037 1.00 84.69 109 ILE A N 1
ATOM 863 C CA . ILE A 1 109 ? -6.798 10.078 20.236 1.00 84.69 109 ILE A CA 1
ATOM 864 C C . ILE A 1 109 ? -7.277 11.448 20.722 1.00 84.69 109 ILE A C 1
ATOM 866 O O . ILE A 1 109 ? -8.471 11.624 20.962 1.00 84.69 109 ILE A O 1
ATOM 870 N N . LEU A 1 110 ? -6.369 12.421 20.835 1.00 86.88 110 LEU A N 1
ATOM 871 C CA . LEU A 1 110 ? -6.703 13.787 21.239 1.00 86.88 110 LEU A CA 1
ATOM 872 C C . LEU A 1 110 ? -7.691 14.430 20.263 1.00 86.88 110 LEU A C 1
ATOM 874 O O . LEU A 1 110 ? -8.691 14.989 20.704 1.00 86.88 110 LEU A O 1
ATOM 878 N N . GLN A 1 111 ? -7.477 14.279 18.951 1.00 86.12 111 GLN A N 1
ATOM 879 C CA . GLN A 1 111 ? -8.406 14.761 17.926 1.00 86.12 111 GLN A CA 1
ATOM 880 C C . GLN A 1 111 ? -9.820 14.228 18.158 1.00 86.12 111 GLN A C 1
ATOM 882 O O . GLN A 1 111 ? -10.797 14.977 18.119 1.00 86.12 111 GLN A O 1
ATOM 887 N N . ARG A 1 112 ? -9.931 12.921 18.417 1.00 84.50 112 ARG A N 1
ATOM 888 C CA . ARG A 1 112 ? -11.215 12.267 18.652 1.00 84.50 112 ARG A CA 1
ATOM 889 C C . ARG A 1 112 ? -11.843 12.721 19.962 1.00 84.50 112 ARG A C 1
ATOM 891 O O . ARG A 1 112 ? -13.053 12.908 20.008 1.00 84.50 112 ARG A O 1
ATOM 898 N N . ALA A 1 113 ? -11.042 12.929 21.004 1.00 85.88 113 ALA A N 1
ATOM 899 C CA . ALA A 1 113 ? -11.514 13.449 22.280 1.00 85.88 113 ALA A CA 1
ATOM 900 C C . ALA A 1 113 ? -12.091 14.866 22.133 1.00 85.88 113 ALA A C 1
ATOM 902 O O . ALA A 1 113 ? -13.199 15.104 22.610 1.00 85.88 113 ALA A O 1
ATOM 903 N N . PHE A 1 114 ? -11.408 15.768 21.418 1.00 86.25 114 PHE A N 1
ATOM 904 C CA . PHE A 1 114 ? -11.925 17.105 21.096 1.00 86.25 114 PHE A CA 1
ATOM 905 C C . PHE A 1 114 ? -13.263 17.033 20.349 1.00 86.25 114 PHE A C 1
ATOM 907 O O . PHE A 1 114 ? -14.244 17.628 20.793 1.00 86.25 114 PHE A O 1
ATOM 914 N N . GLN A 1 115 ? -13.336 16.217 19.289 1.00 84.62 115 GLN A N 1
ATOM 915 C CA . GLN A 1 115 ? -14.568 15.993 18.519 1.00 84.62 115 GLN A CA 1
ATOM 916 C C . GLN A 1 115 ? -15.721 15.475 19.389 1.00 84.62 115 GLN A C 1
ATOM 918 O O . GLN A 1 115 ? -16.838 15.974 19.300 1.00 84.62 115 GLN A O 1
ATOM 923 N N . LEU A 1 116 ? -15.457 14.481 20.241 1.00 82.19 116 LEU A N 1
ATOM 924 C CA . LEU A 1 116 ? -16.467 13.882 21.119 1.00 82.19 116 LEU A CA 1
ATOM 925 C C . LEU A 1 116 ? -16.902 14.815 22.253 1.00 82.19 116 LEU A C 1
ATOM 927 O O . LEU A 1 116 ? -18.022 14.692 22.740 1.00 82.19 116 LEU A O 1
ATOM 931 N N . SER A 1 117 ? -16.025 15.729 22.666 1.00 85.12 117 SER A N 1
ATOM 932 C CA . SER A 1 117 ? -16.300 16.704 23.728 1.00 85.12 117 SER A CA 1
ATOM 933 C C . SER A 1 117 ? -16.905 17.998 23.184 1.00 85.12 117 SER A C 1
ATOM 935 O O . SER A 1 117 ? -17.234 18.883 23.966 1.00 85.12 117 SER A O 1
ATOM 937 N N . ASN A 1 118 ? -17.045 18.114 21.857 1.00 85.81 118 ASN A N 1
ATOM 938 C CA . ASN A 1 118 ? -17.462 19.330 21.163 1.00 85.81 118 ASN A CA 1
ATOM 939 C C . ASN A 1 118 ? -16.603 20.555 21.539 1.00 85.81 118 ASN A C 1
ATOM 941 O O . ASN A 1 118 ? -17.103 21.671 21.660 1.00 85.81 118 ASN A O 1
ATOM 945 N N . ILE A 1 119 ? -15.306 20.320 21.761 1.00 88.62 119 ILE A N 1
ATOM 946 C CA . ILE A 1 119 ? -14.308 21.349 22.060 1.00 88.62 119 ILE A CA 1
ATOM 947 C C . ILE A 1 119 ? -13.524 21.614 20.776 1.00 88.62 119 ILE A C 1
ATOM 949 O O . ILE A 1 119 ? -13.100 20.676 20.098 1.00 88.62 119 ILE A O 1
ATOM 953 N N . GLU A 1 120 ? -13.323 22.887 20.444 1.00 84.69 120 GLU A N 1
ATOM 954 C CA . GLU A 1 120 ? -12.547 23.278 19.270 1.00 84.69 120 GLU A CA 1
ATOM 955 C C . GLU A 1 120 ? -11.081 22.840 19.419 1.00 84.69 120 GLU A C 1
ATOM 957 O O . GLU A 1 120 ? -10.442 23.060 20.452 1.00 84.69 120 GLU A O 1
ATOM 962 N N . CYS A 1 121 ? -10.538 22.196 18.384 1.00 83.69 121 CYS A N 1
ATOM 963 C CA . CYS A 1 121 ? -9.121 21.855 18.357 1.00 83.69 121 CYS A CA 1
ATOM 964 C C . CYS A 1 121 ? -8.265 23.134 18.297 1.00 83.69 121 CYS A C 1
ATOM 966 O O . CYS A 1 121 ? -8.659 24.102 17.644 1.00 83.69 121 CYS A O 1
ATOM 968 N N . PRO A 1 122 ? -7.049 23.134 18.871 1.00 85.94 122 PRO A N 1
ATOM 969 C CA . PRO A 1 122 ? -6.098 24.227 18.670 1.00 85.94 122 PRO A CA 1
ATOM 970 C C . PRO A 1 122 ? -5.879 24.523 17.175 1.00 85.94 122 PRO A C 1
ATOM 972 O O . PRO A 1 122 ? -5.810 23.590 16.374 1.00 85.94 122 PRO A O 1
ATOM 975 N N . LYS A 1 123 ? -5.713 25.801 16.797 1.00 78.62 123 LYS A N 1
ATOM 976 C CA . LYS A 1 123 ? -5.618 26.243 15.385 1.00 78.62 123 LYS A CA 1
ATOM 977 C C . LYS A 1 123 ? -4.632 25.426 14.535 1.00 78.62 123 LYS A C 1
ATOM 979 O O . LYS A 1 123 ? -4.959 25.055 13.414 1.00 78.62 123 LYS A O 1
ATOM 984 N N . ASN A 1 124 ? -3.479 25.062 15.096 1.00 82.81 124 ASN A N 1
ATOM 985 C CA . ASN A 1 124 ? -2.413 24.364 14.364 1.00 82.81 124 ASN A CA 1
ATOM 986 C C . ASN A 1 124 ? -2.489 22.834 14.511 1.00 82.81 124 ASN A C 1
ATOM 988 O O . ASN A 1 124 ? -1.595 22.110 14.083 1.00 82.81 124 ASN A O 1
ATOM 992 N N . PHE A 1 125 ? -3.533 22.300 15.149 1.00 81.69 125 PHE A N 1
ATOM 993 C CA . PHE A 1 125 ? -3.615 20.877 15.477 1.00 81.69 125 PHE A CA 1
ATOM 994 C C . PHE A 1 125 ? -3.664 19.991 14.225 1.00 81.69 125 PHE A C 1
ATOM 996 O O . PHE A 1 125 ? -3.064 18.918 14.198 1.00 81.69 125 PHE A O 1
ATOM 1003 N N . LYS A 1 126 ? -4.342 20.454 13.167 1.00 76.00 126 LYS A N 1
ATOM 1004 C CA . LYS A 1 126 ? -4.406 19.748 11.882 1.00 76.00 126 LYS A CA 1
ATOM 1005 C C . LYS A 1 126 ? -3.036 19.691 11.202 1.00 76.00 126 LYS A C 1
ATOM 1007 O O . LYS A 1 126 ? -2.632 18.621 10.767 1.00 76.00 126 LYS A O 1
ATOM 1012 N N . GLU A 1 127 ? -2.307 20.803 11.193 1.00 77.94 127 GLU A N 1
ATOM 1013 C CA . GLU A 1 127 ? -0.947 20.886 10.644 1.00 77.94 127 GLU A CA 1
ATOM 1014 C C . GLU A 1 127 ? 0.021 19.987 11.422 1.00 77.94 127 GLU A C 1
ATOM 1016 O O . GLU A 1 127 ? 0.800 19.252 10.826 1.00 77.94 127 GLU A O 1
ATOM 1021 N N . ILE A 1 128 ? -0.073 19.967 12.758 1.00 78.62 128 ILE A N 1
ATOM 1022 C CA . ILE A 1 128 ? 0.721 19.071 13.612 1.00 78.62 128 ILE A CA 1
ATOM 1023 C C . ILE A 1 128 ? 0.424 17.603 13.283 1.00 78.62 128 ILE A C 1
ATOM 1025 O O . ILE A 1 128 ? 1.344 16.790 13.201 1.00 78.62 128 ILE A O 1
ATOM 1029 N N . LEU A 1 129 ? -0.849 17.256 13.077 1.00 74.75 129 LEU A N 1
ATOM 1030 C CA . LEU A 1 129 ? -1.266 15.898 12.735 1.00 74.75 129 LEU A CA 1
ATOM 1031 C C . LEU A 1 129 ? -0.796 15.493 11.331 1.00 74.75 129 LEU A C 1
ATOM 1033 O O . LEU A 1 129 ? -0.329 14.371 11.148 1.00 74.75 129 LEU A O 1
ATOM 1037 N N . GLU A 1 130 ? -0.858 16.407 10.363 1.00 71.81 130 GLU A N 1
ATOM 1038 C CA . GLU A 1 130 ? -0.336 16.209 9.008 1.00 71.81 130 GLU A CA 1
ATOM 1039 C C . GLU A 1 130 ? 1.189 16.058 9.006 1.00 71.81 130 GLU A C 1
ATOM 1041 O O . GLU A 1 130 ? 1.693 15.119 8.398 1.00 71.81 130 GLU A O 1
ATOM 1046 N N . CYS A 1 131 ? 1.926 16.895 9.739 1.00 71.56 131 CYS A N 1
ATOM 1047 C CA . CYS A 1 131 ? 3.377 16.780 9.925 1.00 71.56 131 CYS A CA 1
ATOM 1048 C C . CYS A 1 131 ? 3.775 15.469 10.618 1.00 71.56 131 CYS A C 1
ATOM 1050 O O . CYS A 1 131 ? 4.711 14.791 10.197 1.00 71.56 131 CYS A O 1
ATOM 1052 N N . ALA A 1 132 ? 3.047 15.066 11.662 1.00 68.19 132 ALA A N 1
ATOM 1053 C CA . ALA A 1 132 ? 3.296 13.804 12.353 1.00 68.19 132 ALA A CA 1
ATOM 1054 C C . ALA A 1 132 ? 2.992 12.589 11.458 1.00 68.19 132 ALA A C 1
ATOM 1056 O O . ALA A 1 132 ? 3.684 11.574 11.533 1.00 68.19 132 ALA A O 1
ATOM 1057 N N . ALA A 1 133 ? 1.978 12.692 10.593 1.00 63.16 133 ALA A N 1
ATOM 1058 C CA . ALA A 1 133 ? 1.617 11.654 9.634 1.00 63.16 133 ALA A CA 1
ATOM 1059 C C . ALA A 1 133 ? 2.512 11.634 8.381 1.00 63.16 133 ALA A C 1
ATOM 1061 O O . ALA A 1 133 ? 2.616 10.577 7.756 1.00 63.16 133 ALA A O 1
ATOM 1062 N N . SER A 1 134 ? 3.152 12.754 8.019 1.00 59.19 134 SER A N 1
ATOM 1063 C CA . SER A 1 134 ? 4.028 12.924 6.844 1.00 59.19 134 SER A CA 1
ATOM 1064 C C . SER A 1 134 ? 5.529 12.738 7.130 1.00 59.19 134 SER A C 1
ATOM 1066 O O . SER A 1 134 ? 6.331 12.696 6.197 1.00 59.19 134 SER A O 1
ATOM 1068 N N . GLY A 1 135 ? 5.922 12.576 8.399 1.00 60.25 135 GLY A N 1
ATOM 1069 C CA . GLY A 1 135 ? 7.303 12.275 8.779 1.00 60.25 135 GLY A CA 1
ATOM 1070 C C . GLY A 1 135 ? 7.808 10.940 8.213 1.00 60.25 135 GLY A C 1
ATOM 1071 O O . GLY A 1 135 ? 7.114 9.923 8.284 1.00 60.25 135 GLY A O 1
ATOM 1072 N N . GLU A 1 136 ? 9.053 10.930 7.716 1.00 53.09 136 GLU A N 1
ATOM 1073 C CA . GLU A 1 136 ? 9.683 9.823 6.968 1.00 53.09 136 GLU A CA 1
ATOM 1074 C C . GLU A 1 136 ? 9.448 8.421 7.564 1.00 53.09 136 GLU A C 1
ATOM 1076 O O . GLU A 1 136 ? 9.261 7.464 6.821 1.00 53.09 136 GLU A O 1
ATOM 1081 N N . GLY A 1 137 ? 9.396 8.261 8.889 1.00 49.69 137 GLY A N 1
ATOM 1082 C CA . GLY A 1 137 ? 9.147 6.956 9.516 1.00 49.69 137 GLY A CA 1
ATOM 1083 C C . GLY A 1 137 ? 7.694 6.459 9.433 1.00 49.69 137 GLY A C 1
ATOM 1084 O O . GLY A 1 137 ? 7.456 5.270 9.230 1.00 49.69 137 GLY A O 1
ATOM 1085 N N . ALA A 1 138 ? 6.695 7.332 9.586 1.00 49.97 138 ALA A N 1
ATOM 1086 C CA . ALA A 1 138 ? 5.286 6.924 9.674 1.00 49.97 138 ALA A CA 1
ATOM 1087 C C . ALA A 1 138 ? 4.624 6.778 8.290 1.00 49.97 138 ALA A C 1
ATOM 1089 O O . ALA A 1 138 ? 3.798 5.887 8.077 1.00 49.97 138 ALA A O 1
ATOM 1090 N N . THR A 1 139 ? 5.023 7.616 7.332 1.00 49.56 139 THR A N 1
ATOM 1091 C CA . THR A 1 139 ? 4.421 7.711 5.989 1.00 49.56 139 THR A CA 1
ATOM 1092 C C . THR A 1 139 ? 5.017 6.692 5.026 1.00 49.56 139 THR A C 1
ATOM 1094 O O . THR A 1 139 ? 4.273 6.000 4.329 1.00 49.56 139 THR A O 1
ATOM 1097 N N . ILE A 1 140 ? 6.344 6.502 5.046 1.00 50.88 140 ILE A N 1
ATOM 1098 C CA . ILE A 1 140 ? 7.035 5.549 4.158 1.00 50.88 140 ILE A CA 1
ATOM 1099 C C . ILE A 1 140 ? 6.580 4.116 4.454 1.00 50.88 140 ILE A C 1
ATOM 1101 O O . ILE A 1 140 ? 6.397 3.321 3.530 1.00 50.88 140 ILE A O 1
ATOM 1105 N N . GLY A 1 141 ? 6.321 3.785 5.721 1.00 52.25 141 GLY A N 1
ATOM 1106 C CA . GLY A 1 141 ? 5.846 2.463 6.121 1.00 52.25 141 GLY A CA 1
ATOM 1107 C C . GLY A 1 141 ? 4.420 2.142 5.665 1.00 52.25 141 GLY A C 1
ATOM 1108 O O . GLY A 1 141 ? 4.087 0.971 5.531 1.00 52.25 141 GLY A O 1
ATOM 1109 N N . ILE A 1 142 ? 3.564 3.135 5.402 1.00 52.44 142 ILE A N 1
ATOM 1110 C CA . ILE A 1 142 ? 2.138 2.909 5.114 1.00 52.44 142 ILE A CA 1
ATOM 1111 C C . ILE A 1 142 ? 1.740 3.291 3.699 1.00 52.44 142 ILE A C 1
ATOM 1113 O O . ILE A 1 142 ? 0.928 2.574 3.119 1.00 52.44 142 ILE A O 1
ATOM 1117 N N . GLU A 1 143 ? 2.350 4.288 3.065 1.00 53.22 143 GLU A N 1
ATOM 1118 C CA . GLU A 1 143 ? 2.173 4.493 1.623 1.00 53.22 143 GLU A CA 1
ATOM 1119 C C . GLU A 1 143 ? 2.657 3.275 0.828 1.00 53.22 143 GLU A C 1
ATOM 1121 O O . GLU A 1 143 ? 1.958 2.805 -0.074 1.00 53.22 143 GLU A O 1
ATOM 1126 N N . ASN A 1 144 ? 3.771 2.667 1.254 1.00 52.88 144 ASN A N 1
ATOM 1127 C CA . ASN A 1 144 ? 4.261 1.413 0.684 1.00 52.88 144 ASN A CA 1
ATOM 1128 C C . ASN A 1 144 ? 3.376 0.200 0.999 1.00 52.88 144 ASN A C 1
ATOM 1130 O O . ASN A 1 144 ? 3.378 -0.751 0.228 1.00 52.88 144 ASN A O 1
ATOM 1134 N N . VAL A 1 145 ? 2.589 0.227 2.081 1.00 55.53 145 VAL A N 1
ATOM 1135 C CA . VAL A 1 145 ? 1.741 -0.904 2.512 1.00 55.53 145 VAL A CA 1
ATOM 1136 C C . VAL A 1 145 ? 0.277 -0.748 2.086 1.00 55.53 145 VAL A C 1
ATOM 1138 O O . VAL A 1 145 ? -0.437 -1.743 1.995 1.00 55.53 145 VAL A O 1
ATOM 1141 N N . THR A 1 146 ? -0.188 0.469 1.792 1.00 57.88 146 THR A N 1
ATOM 1142 C CA . THR A 1 146 ? -1.617 0.762 1.579 1.00 57.88 146 THR A CA 1
ATOM 1143 C C . THR A 1 146 ? -1.921 1.544 0.303 1.00 57.88 146 THR A C 1
ATOM 1145 O O . THR A 1 146 ? -3.021 1.393 -0.228 1.00 57.88 146 THR A O 1
ATOM 1148 N N . ARG A 1 147 ? -0.984 2.348 -0.226 1.00 63.28 147 ARG A N 1
ATOM 1149 C CA . ARG A 1 147 ? -1.289 3.400 -1.219 1.00 63.28 147 ARG A CA 1
ATOM 1150 C C . ARG A 1 147 ? -0.282 3.542 -2.347 1.00 63.28 147 ARG A C 1
ATOM 1152 O O . ARG A 1 147 ? -0.142 4.625 -2.916 1.00 63.28 147 ARG A O 1
ATOM 1159 N N . ARG A 1 148 ? 0.366 2.456 -2.762 1.00 73.00 148 ARG A N 1
ATOM 1160 C CA . ARG A 1 148 ? 1.101 2.523 -4.026 1.00 73.00 148 ARG A CA 1
ATOM 1161 C C . ARG A 1 148 ? 0.163 2.983 -5.154 1.00 73.00 148 ARG A C 1
ATOM 1163 O O . ARG A 1 148 ? -1.025 2.649 -5.205 1.00 73.00 148 ARG A O 1
ATOM 1170 N N . LYS A 1 149 ? 0.657 3.889 -5.990 1.00 83.88 149 LYS A N 1
ATOM 1171 C CA . LYS A 1 149 ? -0.063 4.385 -7.167 1.00 83.88 149 LYS A CA 1
ATOM 1172 C C . LYS A 1 149 ? 0.485 3.623 -8.363 1.00 83.88 149 LYS A C 1
ATOM 1174 O O . LYS A 1 149 ? 1.374 4.129 -9.046 1.00 83.88 149 LYS A O 1
ATOM 1179 N N . LEU A 1 150 ? 0.019 2.384 -8.482 1.00 90.50 150 LEU A N 1
ATOM 1180 C CA . LEU A 1 150 ? 0.298 1.495 -9.600 1.00 90.50 150 LEU A CA 1
ATOM 1181 C C . LEU A 1 150 ? -0.986 1.306 -10.390 1.00 90.50 150 LEU A C 1
ATOM 1183 O O . LEU A 1 150 ? -2.056 1.165 -9.787 1.00 90.50 150 LEU A O 1
ATOM 1187 N N . ASP A 1 151 ? -0.833 1.285 -11.701 1.00 93.88 151 ASP A N 1
ATOM 1188 C CA . ASP A 1 151 ? -1.895 1.083 -12.671 1.00 93.88 151 ASP A CA 1
ATOM 1189 C C . ASP A 1 151 ? -1.661 -0.245 -13.424 1.00 93.88 151 ASP A C 1
ATOM 1191 O O . ASP A 1 151 ? -0.535 -0.756 -13.446 1.00 93.88 151 ASP A O 1
ATOM 1195 N N . PRO A 1 152 ? -2.703 -0.855 -14.021 1.00 95.88 152 PRO A N 1
ATOM 1196 C CA . PRO A 1 152 ? -2.518 -2.003 -14.903 1.00 95.88 152 PRO A CA 1
ATOM 1197 C C . PRO A 1 152 ? -1.507 -1.702 -16.020 1.00 95.88 152 PRO A C 1
ATOM 1199 O O . PRO A 1 152 ? -1.571 -0.659 -16.667 1.00 95.88 152 PRO A O 1
ATOM 1202 N N . GLY A 1 153 ? -0.576 -2.625 -16.243 1.00 94.50 153 GLY A N 1
ATOM 1203 C CA . GLY A 1 153 ? 0.559 -2.478 -17.148 1.00 94.50 153 GLY A CA 1
ATOM 1204 C C . GLY A 1 153 ? 1.819 -1.909 -16.491 1.00 94.50 153 GLY A C 1
ATOM 1205 O O . GLY A 1 153 ? 2.855 -1.856 -17.139 1.00 94.50 153 GLY A O 1
ATOM 1206 N N . ASP A 1 154 ? 1.815 -1.497 -15.225 1.00 95.31 154 ASP A N 1
ATOM 1207 C CA . ASP A 1 154 ? 3.065 -1.078 -14.581 1.00 95.31 154 ASP A CA 1
ATOM 1208 C C . ASP A 1 154 ? 3.991 -2.284 -14.321 1.00 95.31 154 ASP A C 1
ATOM 1210 O O . ASP A 1 154 ? 3.548 -3.336 -13.851 1.00 95.31 154 ASP A O 1
ATOM 1214 N N . LEU A 1 155 ? 5.292 -2.126 -14.595 1.00 94.38 155 LEU A N 1
ATOM 1215 C CA . LEU A 1 155 ? 6.320 -3.101 -14.223 1.00 94.38 155 LEU A CA 1
ATOM 1216 C C . LEU A 1 155 ? 6.877 -2.766 -12.852 1.00 94.38 155 LEU A C 1
ATOM 1218 O O . LEU A 1 155 ? 7.322 -1.644 -12.589 1.00 94.38 155 LEU A O 1
ATOM 1222 N N . VAL A 1 156 ? 6.919 -3.770 -11.995 1.00 92.06 156 VAL A N 1
ATOM 1223 C CA . VAL A 1 156 ? 7.348 -3.650 -10.610 1.00 92.06 156 VAL A CA 1
ATOM 1224 C C . VAL A 1 156 ? 8.326 -4.755 -10.263 1.00 92.06 156 VAL A C 1
ATOM 1226 O O . VAL A 1 156 ? 8.396 -5.795 -10.917 1.00 92.06 156 VAL A O 1
ATOM 1229 N N . THR A 1 157 ? 9.088 -4.518 -9.205 1.00 89.25 157 THR A N 1
ATOM 1230 C CA . THR A 1 157 ? 9.753 -5.608 -8.491 1.00 89.25 157 THR A CA 1
ATOM 1231 C C . THR A 1 157 ? 8.833 -6.141 -7.398 1.00 89.25 157 THR A C 1
ATOM 1233 O O . THR A 1 157 ? 7.932 -5.429 -6.956 1.00 89.25 157 THR A O 1
ATOM 1236 N N . THR A 1 158 ? 9.039 -7.368 -6.938 1.00 86.25 158 THR A N 1
ATOM 1237 C CA . THR A 1 158 ? 8.453 -7.878 -5.685 1.00 86.25 158 THR A CA 1
ATOM 1238 C C . THR A 1 158 ? 9.500 -7.852 -4.565 1.00 86.25 158 THR A C 1
ATOM 1240 O O . THR A 1 158 ? 10.691 -7.663 -4.830 1.00 86.25 158 THR A O 1
ATOM 1243 N N . ASP A 1 159 ? 9.093 -8.071 -3.310 1.00 71.25 159 ASP A N 1
ATOM 1244 C CA . ASP A 1 159 ? 9.994 -8.190 -2.137 1.00 71.25 159 ASP A CA 1
ATOM 1245 C C . ASP A 1 159 ? 11.110 -9.230 -2.316 1.00 71.25 159 ASP A C 1
ATOM 1247 O O . ASP A 1 159 ? 12.092 -9.274 -1.577 1.00 71.25 159 ASP A O 1
ATOM 1251 N N . LEU A 1 160 ? 10.949 -10.082 -3.317 1.00 63.56 160 LEU A N 1
ATOM 1252 C CA . LEU A 1 160 ? 11.784 -11.223 -3.606 1.00 63.56 160 LEU A CA 1
ATOM 1253 C C . LEU A 1 160 ? 12.741 -10.984 -4.776 1.00 63.56 160 LEU A C 1
ATOM 1255 O O . LEU A 1 160 ? 13.485 -11.884 -5.148 1.00 63.56 160 LEU A O 1
ATOM 1259 N N . SER A 1 161 ? 12.818 -9.736 -5.255 1.00 70.81 161 SER A N 1
ATOM 1260 C CA . SER A 1 161 ? 13.620 -9.311 -6.412 1.00 70.81 161 SER A CA 1
ATOM 1261 C C . SER A 1 161 ? 13.142 -9.872 -7.755 1.00 70.81 161 SER A C 1
ATOM 1263 O O . SER A 1 161 ? 13.897 -9.831 -8.730 1.00 70.81 161 SER A O 1
ATOM 1265 N N . ASP A 1 162 ? 11.900 -10.347 -7.819 1.00 85.31 162 ASP A N 1
ATOM 1266 C CA . ASP A 1 162 ? 11.288 -10.835 -9.053 1.00 85.31 162 ASP A CA 1
ATOM 1267 C C . ASP A 1 162 ? 10.739 -9.654 -9.848 1.00 85.31 162 ASP A C 1
ATOM 1269 O O . ASP A 1 162 ? 10.334 -8.642 -9.269 1.00 85.31 162 ASP A O 1
ATOM 1273 N N . VAL A 1 163 ? 10.722 -9.773 -11.175 1.00 90.88 163 VAL A N 1
ATOM 1274 C CA . VAL A 1 163 ? 10.106 -8.767 -12.048 1.00 90.88 163 VAL A CA 1
ATOM 1275 C C . VAL A 1 163 ? 8.701 -9.229 -12.384 1.00 90.88 163 VAL A C 1
ATOM 1277 O O . VAL A 1 163 ? 8.517 -10.340 -12.887 1.00 90.88 163 VAL A O 1
ATOM 1280 N N . ALA A 1 164 ? 7.722 -8.369 -12.129 1.00 94.06 164 ALA A N 1
ATOM 1281 C CA . ALA A 1 164 ? 6.322 -8.658 -12.368 1.00 94.06 164 ALA A CA 1
ATOM 1282 C C . ALA A 1 164 ? 5.605 -7.483 -13.038 1.00 94.06 164 ALA A C 1
ATOM 1284 O O . ALA A 1 164 ? 6.014 -6.326 -12.936 1.00 94.06 164 ALA A O 1
ATOM 1285 N N . GLU A 1 165 ? 4.512 -7.796 -13.718 1.00 95.69 165 GLU A N 1
ATOM 1286 C CA . GLU A 1 165 ? 3.613 -6.832 -14.341 1.00 95.69 165 GLU A CA 1
ATOM 1287 C C . GLU A 1 165 ? 2.299 -6.779 -13.571 1.00 95.69 165 GLU A C 1
ATOM 1289 O O . GLU A 1 165 ? 1.714 -7.817 -13.259 1.00 95.69 165 GLU A O 1
ATOM 1294 N N . VAL A 1 166 ? 1.815 -5.574 -13.279 1.00 96.44 166 VAL A N 1
ATOM 1295 C CA . VAL A 1 166 ? 0.506 -5.377 -12.656 1.00 96.44 166 VAL A CA 1
ATOM 1296 C C . VAL A 1 166 ? -0.580 -5.615 -13.699 1.00 96.44 166 VAL A C 1
ATOM 1298 O O . VAL A 1 166 ? -0.694 -4.874 -14.665 1.00 96.44 166 VAL A O 1
ATOM 1301 N N . LEU A 1 167 ? -1.422 -6.621 -13.496 1.00 96.75 167 LEU A N 1
ATOM 1302 C CA . LEU A 1 167 ? -2.554 -6.923 -14.369 1.00 96.75 167 LEU A CA 1
ATOM 1303 C C . LEU A 1 167 ? -3.838 -6.231 -13.908 1.00 96.75 167 LEU A C 1
ATOM 1305 O O . LEU A 1 167 ? -4.622 -5.756 -14.727 1.00 96.75 167 LEU A O 1
ATOM 1309 N N . LYS A 1 168 ? -4.089 -6.201 -12.593 1.00 96.38 168 LYS A N 1
ATOM 1310 C CA . LYS A 1 168 ? -5.306 -5.614 -12.009 1.00 96.38 168 LYS A CA 1
ATOM 1311 C C . LYS A 1 168 ? -5.011 -4.935 -10.681 1.00 96.38 168 LYS A C 1
ATOM 1313 O O . LYS A 1 168 ? -4.124 -5.349 -9.938 1.00 96.38 168 LYS A O 1
ATOM 1318 N N . VAL A 1 169 ? -5.830 -3.940 -10.354 1.00 93.62 169 VAL A N 1
ATOM 1319 C CA . VAL A 1 169 ? -5.823 -3.259 -9.057 1.00 93.62 169 VAL A CA 1
ATOM 1320 C C . VAL A 1 169 ? -7.173 -3.484 -8.394 1.00 93.62 169 VAL A C 1
ATOM 1322 O O . VAL A 1 169 ? -8.211 -3.168 -8.969 1.00 93.62 169 VAL A O 1
ATOM 1325 N N . HIS A 1 170 ? -7.167 -4.016 -7.178 1.00 90.81 170 HIS A N 1
ATOM 1326 C CA . HIS A 1 170 ? -8.357 -4.122 -6.344 1.00 90.81 170 HIS A CA 1
ATOM 1327 C C . HIS A 1 170 ? -8.251 -3.154 -5.171 1.00 90.81 170 HIS A C 1
ATOM 1329 O O . HIS A 1 170 ? -7.204 -3.064 -4.529 1.00 90.81 170 HIS A O 1
ATOM 1335 N N . VAL A 1 171 ? -9.344 -2.455 -4.869 1.00 88.06 171 VAL A N 1
ATOM 1336 C CA . VAL A 1 171 ? -9.462 -1.596 -3.690 1.00 88.06 171 VAL A CA 1
ATOM 1337 C C . VAL A 1 171 ? -10.547 -2.176 -2.798 1.00 88.06 171 VAL A C 1
ATOM 1339 O O . VAL A 1 171 ? -11.707 -2.271 -3.189 1.00 88.06 171 VAL A O 1
ATOM 1342 N N . SER A 1 172 ? -10.161 -2.573 -1.591 1.00 82.19 172 SER A N 1
ATOM 1343 C CA . SER A 1 172 ? -11.118 -3.043 -0.591 1.00 82.19 172 SER A CA 1
ATOM 1344 C C . SER A 1 172 ? -12.048 -1.906 -0.136 1.00 82.19 172 SER A C 1
ATOM 1346 O O . SER A 1 172 ? -11.651 -0.738 -0.194 1.00 82.19 172 SER A O 1
ATOM 1348 N N . PRO A 1 173 ? -13.216 -2.217 0.461 1.00 79.94 173 PRO A N 1
ATOM 1349 C CA . PRO A 1 173 ? -14.099 -1.211 1.067 1.00 79.94 173 PRO A CA 1
ATOM 1350 C C . PRO A 1 173 ? -13.431 -0.341 2.147 1.00 79.94 173 PRO A C 1
ATOM 1352 O O . PRO A 1 173 ? -13.948 0.703 2.521 1.00 79.94 173 PRO A O 1
ATOM 1355 N N . TYR A 1 174 ? -12.275 -0.769 2.664 1.00 75.69 174 TYR A N 1
ATOM 1356 C CA . TYR A 1 174 ? -11.510 -0.061 3.691 1.00 75.69 174 TYR A CA 1
ATOM 1357 C C . TYR A 1 174 ? -10.394 0.829 3.105 1.00 75.69 174 TYR A C 1
ATOM 1359 O O . TYR A 1 174 ? -9.683 1.509 3.849 1.00 75.69 174 TYR A O 1
ATOM 1367 N N . GLY A 1 175 ? -10.221 0.837 1.779 1.00 74.31 175 GLY A N 1
ATOM 1368 C CA . GLY A 1 175 ? -9.208 1.624 1.071 1.00 74.31 175 GLY A CA 1
ATOM 1369 C C . GLY A 1 175 ? -7.834 0.956 0.952 1.00 74.31 175 GLY A C 1
ATOM 1370 O O . GLY A 1 175 ? -6.910 1.572 0.427 1.00 74.31 175 GLY A O 1
ATOM 1371 N N . TYR A 1 176 ? -7.674 -0.294 1.406 1.00 78.25 176 TYR A N 1
ATOM 1372 C CA . TYR A 1 176 ? -6.464 -1.072 1.117 1.00 78.25 176 TYR A CA 1
ATOM 1373 C C . TYR A 1 176 ? -6.470 -1.534 -0.331 1.00 78.25 176 TYR A C 1
ATOM 1375 O O . TYR A 1 176 ? -7.464 -2.109 -0.784 1.00 78.25 176 TYR A O 1
ATOM 1383 N N . LYS A 1 177 ? -5.348 -1.324 -1.018 1.00 84.38 177 LYS A N 1
ATOM 1384 C CA . LYS A 1 177 ? -5.120 -1.848 -2.362 1.00 84.38 177 LYS A CA 1
ATOM 1385 C C . LYS A 1 177 ? -4.560 -3.266 -2.324 1.00 84.38 177 LYS A C 1
ATOM 1387 O O . LYS A 1 177 ? -3.929 -3.669 -1.352 1.00 84.38 177 LYS A O 1
ATOM 1392 N N . SER A 1 178 ? -4.772 -4.022 -3.385 1.00 89.75 178 SER A N 1
ATOM 1393 C CA . SER A 1 178 ? -4.058 -5.257 -3.713 1.00 89.75 178 SER A CA 1
ATOM 1394 C C . SER A 1 178 ? -3.877 -5.302 -5.222 1.00 89.75 178 SER A C 1
ATOM 1396 O O . SER A 1 178 ? -4.679 -4.720 -5.954 1.00 89.75 178 SER A O 1
ATOM 1398 N N . TYR A 1 179 ? -2.819 -5.953 -5.679 1.00 92.38 179 TYR A N 1
ATOM 1399 C CA . TYR A 1 179 ? -2.449 -5.975 -7.087 1.00 92.38 179 TYR A CA 1
ATOM 1400 C C . TYR A 1 179 ? -2.373 -7.411 -7.555 1.00 92.38 179 TYR A C 1
ATOM 1402 O O . TYR A 1 179 ? -1.697 -8.224 -6.931 1.00 92.38 179 TYR A O 1
ATOM 1410 N N . TYR A 1 180 ? -3.078 -7.711 -8.635 1.00 95.12 180 TYR A N 1
ATOM 1411 C CA . TYR A 1 180 ? -2.918 -8.976 -9.327 1.00 95.12 180 TYR A CA 1
ATOM 1412 C C . TYR A 1 180 ? -1.722 -8.821 -10.246 1.00 95.12 180 TYR A C 1
ATOM 1414 O O . TYR A 1 180 ? -1.734 -7.928 -11.097 1.00 95.12 180 TYR A O 1
ATOM 1422 N N . VAL A 1 181 ? -0.684 -9.616 -10.032 1.00 95.00 181 VAL A N 1
ATOM 1423 C CA . VAL A 1 181 ? 0.576 -9.500 -10.760 1.00 95.00 181 VAL A CA 1
ATOM 1424 C C . VAL A 1 181 ? 0.861 -10.770 -11.537 1.00 95.00 181 VAL A C 1
ATOM 1426 O O . VAL A 1 181 ? 0.472 -11.853 -11.112 1.00 95.00 181 VAL A O 1
ATOM 1429 N N . ARG A 1 182 ? 1.575 -10.626 -12.651 1.00 95.38 182 ARG A N 1
ATOM 1430 C CA . ARG A 1 182 ? 2.143 -11.728 -13.425 1.00 95.38 182 ARG A CA 1
ATOM 1431 C C . ARG A 1 182 ? 3.655 -11.681 -13.344 1.00 95.38 182 ARG A C 1
ATOM 1433 O O . ARG A 1 182 ? 4.254 -10.664 -13.696 1.00 95.38 182 ARG A O 1
ATOM 1440 N N . TYR A 1 183 ? 4.264 -12.775 -12.914 1.00 93.62 183 TYR A N 1
ATOM 1441 C CA . TYR A 1 183 ? 5.711 -12.907 -12.871 1.00 93.62 183 TYR A CA 1
ATOM 1442 C C . TYR A 1 183 ? 6.269 -13.033 -14.286 1.00 93.62 183 TYR A C 1
ATOM 1444 O O . TYR A 1 183 ? 5.854 -13.887 -15.065 1.00 93.62 183 TYR A O 1
ATOM 1452 N N . LEU A 1 184 ? 7.223 -12.168 -14.617 1.00 91.25 184 LEU A N 1
ATOM 1453 C CA . LEU A 1 184 ? 7.922 -12.189 -15.900 1.00 91.25 184 LEU A CA 1
ATOM 1454 C C . LEU A 1 184 ? 9.256 -12.928 -15.788 1.00 91.25 184 LEU A C 1
ATOM 1456 O O . LEU A 1 184 ? 9.725 -13.517 -16.760 1.00 91.25 184 LEU A O 1
ATOM 1460 N N . ILE A 1 185 ? 9.890 -12.870 -14.611 1.00 86.75 185 ILE A N 1
ATOM 1461 C CA . ILE A 1 185 ? 11.210 -13.450 -14.355 1.00 86.75 185 ILE A CA 1
ATOM 1462 C C . ILE A 1 185 ? 11.273 -14.000 -12.933 1.00 86.75 185 ILE A C 1
ATOM 1464 O O . ILE A 1 185 ? 10.928 -13.294 -11.988 1.00 86.75 185 ILE A O 1
ATOM 1468 N N . ASN A 1 186 ? 11.821 -15.213 -12.811 1.00 75.31 186 ASN A N 1
ATOM 1469 C CA . ASN A 1 186 ? 12.188 -15.876 -11.558 1.00 75.31 186 ASN A CA 1
ATOM 1470 C C . ASN A 1 186 ? 11.053 -16.001 -10.521 1.00 75.31 186 ASN A C 1
ATOM 1472 O O . ASN A 1 186 ? 11.301 -15.706 -9.358 1.00 75.31 186 ASN A O 1
ATOM 1476 N N . PRO A 1 187 ? 9.837 -16.474 -10.865 1.00 80.31 187 PRO A N 1
ATOM 1477 C CA . PRO A 1 187 ? 8.860 -16.772 -9.822 1.00 80.31 187 PRO A CA 1
ATOM 1478 C C . PRO A 1 187 ? 9.470 -17.772 -8.832 1.00 80.31 187 PRO A C 1
ATOM 1480 O O . PRO A 1 187 ? 10.013 -18.808 -9.231 1.00 80.31 187 PRO A O 1
ATOM 1483 N N . LYS A 1 188 ? 9.410 -17.460 -7.534 1.00 71.88 188 LYS A N 1
ATOM 1484 C CA . LYS A 1 188 ? 9.965 -18.340 -6.493 1.00 71.88 188 LYS A CA 1
ATOM 1485 C C . LYS A 1 188 ? 9.349 -19.734 -6.499 1.00 71.88 188 LYS A C 1
ATOM 1487 O O . LYS A 1 188 ? 10.039 -20.709 -6.214 1.00 71.88 188 LYS A O 1
ATOM 1492 N N . ILE A 1 189 ? 8.055 -19.799 -6.785 1.00 80.75 189 ILE A N 1
ATOM 1493 C CA . ILE A 1 189 ? 7.297 -21.032 -6.957 1.00 80.75 189 ILE A CA 1
ATOM 1494 C C . ILE A 1 189 ? 6.948 -21.075 -8.437 1.00 80.75 189 ILE A C 1
ATOM 1496 O O . ILE A 1 189 ? 6.185 -20.236 -8.909 1.00 80.75 189 ILE A O 1
ATOM 1500 N N . LYS A 1 190 ? 7.562 -21.996 -9.183 1.00 80.81 190 LYS A N 1
ATOM 1501 C CA . LYS A 1 190 ? 7.485 -22.021 -10.653 1.00 80.81 190 LYS A CA 1
ATOM 1502 C C . LYS A 1 190 ? 6.057 -22.219 -11.160 1.00 80.81 190 LYS A C 1
ATOM 1504 O O . LYS A 1 190 ? 5.729 -21.778 -12.255 1.00 80.81 190 LYS A O 1
ATOM 1509 N N . GLU A 1 191 ? 5.226 -22.862 -10.353 1.00 87.19 191 GLU A N 1
ATOM 1510 C CA . GLU A 1 191 ? 3.818 -23.139 -10.605 1.00 87.19 191 GLU A CA 1
ATOM 1511 C C . GLU A 1 191 ? 2.940 -21.886 -10.459 1.00 87.19 191 GLU A C 1
ATOM 1513 O O . GLU A 1 191 ? 1.839 -21.841 -11.002 1.00 87.19 191 GLU A O 1
ATOM 1518 N N . ILE A 1 192 ? 3.419 -20.857 -9.749 1.00 86.31 192 ILE A N 1
ATOM 1519 C CA . ILE A 1 192 ? 2.698 -19.599 -9.545 1.00 86.31 192 ILE A CA 1
ATOM 1520 C C . ILE A 1 192 ? 3.202 -18.576 -10.561 1.00 86.31 192 ILE A C 1
ATOM 1522 O O . ILE A 1 192 ? 4.192 -17.875 -10.352 1.00 86.31 192 ILE A O 1
ATOM 1526 N N . SER A 1 193 ? 2.495 -18.484 -11.683 1.00 89.94 193 SER A N 1
ATOM 1527 C CA . SER A 1 193 ? 2.737 -17.473 -12.716 1.00 89.94 193 SER A CA 1
ATOM 1528 C C . SER A 1 193 ? 2.057 -16.138 -12.405 1.00 89.94 193 SER A C 1
ATOM 1530 O O . SER A 1 193 ? 2.543 -15.087 -12.829 1.00 89.94 193 SER A O 1
ATOM 1532 N N . GLU A 1 194 ? 0.963 -16.166 -11.641 1.00 93.56 194 GLU A N 1
ATOM 1533 C CA . GLU A 1 194 ? 0.155 -14.999 -11.295 1.00 93.56 194 GLU A CA 1
ATOM 1534 C C . GLU A 1 194 ? -0.403 -15.107 -9.873 1.00 93.56 194 GLU A C 1
ATOM 1536 O O . GLU A 1 194 ? -0.806 -16.186 -9.439 1.00 93.56 194 GLU A O 1
ATOM 1541 N N . GLU A 1 195 ? -0.472 -13.992 -9.144 1.00 93.44 195 GLU A N 1
ATOM 1542 C CA . GLU A 1 195 ? -1.099 -13.967 -7.819 1.00 93.44 195 GLU A CA 1
ATOM 1543 C C . GLU A 1 195 ? -1.538 -12.564 -7.373 1.00 93.44 195 GLU A C 1
ATOM 1545 O O . GLU A 1 195 ? -1.163 -11.544 -7.953 1.00 93.44 195 GLU A O 1
ATOM 1550 N N . TRP A 1 196 ? -2.335 -12.507 -6.301 1.00 92.62 196 TRP A N 1
ATOM 1551 C CA . TRP A 1 196 ? -2.681 -11.258 -5.623 1.00 92.62 196 TRP A CA 1
ATOM 1552 C C . TRP A 1 196 ? -1.662 -10.920 -4.540 1.00 92.62 196 TRP A C 1
ATOM 1554 O O . TRP A 1 196 ? -1.579 -11.600 -3.518 1.00 92.62 196 TRP A O 1
ATOM 1564 N N . LEU A 1 197 ? -0.978 -9.790 -4.702 1.00 88.19 197 LEU A N 1
ATOM 1565 C CA . LEU A 1 197 ? -0.051 -9.263 -3.712 1.00 88.19 197 LEU A CA 1
ATOM 1566 C C . LEU A 1 197 ? -0.592 -7.990 -3.045 1.00 88.19 197 LEU A C 1
ATOM 1568 O O . LEU A 1 197 ? -1.012 -7.045 -3.727 1.00 88.19 197 LEU A O 1
ATOM 1572 N N . PRO A 1 198 ? -0.554 -7.889 -1.704 1.00 84.75 198 PRO A N 1
ATOM 1573 C CA . PRO A 1 198 ? -0.699 -6.606 -1.037 1.00 84.75 198 PRO A CA 1
ATOM 1574 C C . PRO A 1 198 ? 0.498 -5.683 -1.348 1.00 84.75 198 PRO A C 1
ATOM 1576 O O . PRO A 1 198 ? 1.596 -6.163 -1.631 1.00 84.75 198 PRO A O 1
ATOM 1579 N N . PRO A 1 199 ? 0.338 -4.353 -1.209 1.00 83.31 199 PRO A N 1
ATOM 1580 C CA . PRO A 1 199 ? 1.330 -3.366 -1.637 1.00 83.31 199 PRO A CA 1
ATOM 1581 C C . PRO A 1 199 ? 2.693 -3.544 -0.964 1.00 83.31 199 PRO A C 1
ATOM 1583 O O . PRO A 1 199 ? 3.715 -3.249 -1.572 1.00 83.31 199 PRO A O 1
ATOM 1586 N N . ARG A 1 200 ? 2.694 -4.078 0.268 1.00 76.81 200 ARG A N 1
ATOM 1587 C CA . ARG A 1 200 ? 3.906 -4.338 1.049 1.00 76.81 200 ARG A CA 1
ATOM 1588 C C . ARG A 1 200 ? 4.872 -5.319 0.394 1.00 76.81 200 ARG A C 1
ATOM 1590 O O . ARG A 1 200 ? 6.033 -5.240 0.734 1.00 76.81 200 ARG A O 1
ATOM 1597 N N . TYR A 1 201 ? 4.369 -6.223 -0.456 1.00 82.62 201 TYR A N 1
ATOM 1598 C CA . TYR A 1 201 ? 5.178 -7.218 -1.168 1.00 82.62 201 TYR A CA 1
ATOM 1599 C C . TYR A 1 201 ? 5.610 -6.752 -2.556 1.00 82.62 201 TYR A C 1
ATOM 1601 O O . TYR A 1 201 ? 6.228 -7.505 -3.309 1.00 82.62 201 TYR A O 1
ATOM 1609 N N . ILE A 1 202 ? 5.246 -5.524 -2.918 1.00 85.31 202 ILE A N 1
ATOM 1610 C CA . ILE A 1 202 ? 5.671 -4.911 -4.161 1.00 85.31 202 ILE A CA 1
ATOM 1611 C C . ILE A 1 202 ? 6.882 -4.044 -3.834 1.00 85.31 202 ILE A C 1
ATOM 1613 O O . ILE A 1 202 ? 6.830 -3.168 -2.976 1.00 85.31 202 ILE A O 1
ATOM 1617 N N . GLY A 1 203 ? 7.982 -4.276 -4.533 1.00 82.38 203 GLY A N 1
ATOM 1618 C CA . GLY A 1 203 ? 9.192 -3.462 -4.560 1.00 82.38 203 GLY A CA 1
ATOM 1619 C C . GLY A 1 203 ? 9.095 -2.320 -5.583 1.00 82.38 203 GLY A C 1
ATOM 1620 O O . GLY A 1 203 ? 8.044 -2.118 -6.187 1.00 82.38 203 GLY A O 1
ATOM 1621 N N . PRO A 1 204 ? 10.137 -1.498 -5.763 1.00 83.94 204 PRO A N 1
ATOM 1622 C CA . PRO A 1 204 ? 10.115 -0.332 -6.650 1.00 83.94 204 PRO A CA 1
ATOM 1623 C C . PRO A 1 204 ? 9.446 -0.558 -8.020 1.00 83.94 204 PRO A C 1
ATOM 1625 O O . PRO A 1 204 ? 9.646 -1.592 -8.661 1.00 83.94 204 PRO A O 1
ATOM 1628 N N . CYS A 1 205 ? 8.686 0.446 -8.473 1.00 88.44 205 CYS A N 1
ATOM 1629 C CA . CYS A 1 205 ? 8.158 0.506 -9.836 1.00 88.44 205 CYS A CA 1
ATOM 1630 C C . CYS A 1 205 ? 9.316 0.756 -10.808 1.00 88.44 205 CYS A C 1
ATOM 1632 O O . CYS A 1 205 ? 10.027 1.753 -10.677 1.00 88.44 205 CYS A O 1
ATOM 1634 N N . LEU A 1 206 ? 9.503 -0.159 -11.755 1.00 89.25 206 LEU A N 1
ATOM 1635 C CA . LEU A 1 206 ? 10.544 -0.111 -12.779 1.00 89.25 206 LEU A CA 1
ATOM 1636 C C . LEU A 1 206 ? 10.111 0.749 -13.960 1.00 89.25 206 LEU A C 1
ATOM 1638 O O . LEU A 1 206 ? 10.879 1.577 -14.443 1.00 89.25 206 LEU A O 1
ATOM 1642 N N . LEU A 1 207 ? 8.870 0.550 -14.405 1.00 91.75 207 LEU A N 1
ATOM 1643 C CA . LEU A 1 207 ? 8.317 1.206 -15.576 1.00 91.75 207 LEU A CA 1
ATOM 1644 C C . LEU A 1 207 ? 6.833 1.473 -15.359 1.00 91.75 207 LEU A C 1
ATOM 1646 O O . LEU A 1 207 ? 6.102 0.574 -14.949 1.00 91.75 207 LEU A O 1
ATOM 1650 N N . LYS A 1 208 ? 6.398 2.698 -15.654 1.00 93.06 208 LYS A N 1
ATOM 1651 C CA . LYS A 1 208 ? 4.982 3.052 -15.678 1.00 93.06 208 LYS A CA 1
ATOM 1652 C C . LYS A 1 208 ? 4.493 3.094 -17.106 1.00 93.06 208 LYS A C 1
ATOM 1654 O O . LYS A 1 208 ? 5.067 3.828 -17.911 1.00 93.06 208 LYS A O 1
ATOM 1659 N N . LYS A 1 209 ? 3.428 2.353 -17.414 1.00 92.62 209 LYS A N 1
ATOM 1660 C CA . LYS A 1 209 ? 2.926 2.275 -18.792 1.00 92.62 209 LYS A CA 1
ATOM 1661 C C . LYS A 1 209 ? 2.479 3.646 -19.303 1.00 92.62 209 LYS A C 1
ATOM 1663 O O . LYS A 1 209 ? 2.847 4.049 -20.397 1.00 92.62 209 LYS A O 1
ATOM 1668 N N . LYS A 1 210 ? 1.779 4.405 -18.462 1.00 93.31 210 LYS A N 1
ATOM 1669 C CA . LYS A 1 210 ? 1.287 5.753 -18.791 1.00 93.31 210 LYS A CA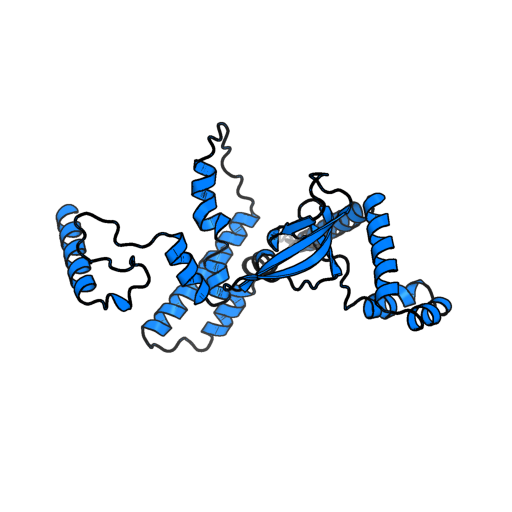 1
ATOM 1670 C C . LYS A 1 210 ? 2.376 6.810 -19.002 1.00 93.31 210 LYS A C 1
ATOM 1672 O O . LYS A 1 210 ? 2.124 7.809 -19.659 1.00 93.31 210 LYS A O 1
ATOM 1677 N N . ASP A 1 211 ? 3.569 6.600 -18.445 1.00 92.44 211 ASP A N 1
ATOM 1678 C CA . ASP A 1 211 ? 4.670 7.568 -18.516 1.00 92.44 211 ASP A CA 1
ATOM 1679 C C . ASP A 1 211 ? 5.685 7.189 -19.613 1.00 92.44 211 ASP A C 1
ATOM 1681 O O . ASP A 1 211 ? 6.765 7.780 -19.696 1.00 92.44 211 ASP A O 1
ATOM 1685 N N . ILE A 1 212 ? 5.370 6.191 -20.450 1.00 92.81 212 ILE A N 1
ATOM 1686 C CA . ILE A 1 212 ? 6.322 5.607 -21.397 1.00 92.81 212 ILE A CA 1
ATOM 1687 C C . ILE A 1 212 ? 6.802 6.614 -22.438 1.00 92.81 212 ILE A C 1
ATOM 1689 O O . ILE A 1 212 ? 8.004 6.729 -22.675 1.00 92.81 212 ILE A O 1
ATOM 1693 N N . ARG A 1 213 ? 5.893 7.406 -23.011 1.00 90.88 213 ARG A N 1
ATOM 1694 C CA . ARG A 1 213 ? 6.251 8.435 -23.987 1.00 90.88 213 ARG A CA 1
ATOM 1695 C C . ARG A 1 213 ? 7.225 9.431 -23.380 1.00 90.88 213 ARG A C 1
ATOM 1697 O O . ARG A 1 213 ? 8.277 9.684 -23.956 1.00 90.88 213 ARG A O 1
ATOM 1704 N N . THR A 1 214 ? 6.901 9.930 -22.191 1.00 90.19 214 THR A N 1
ATOM 1705 C CA . THR A 1 214 ? 7.734 10.863 -21.426 1.00 90.19 214 THR A CA 1
ATOM 1706 C C . THR A 1 214 ? 9.113 10.279 -21.139 1.00 90.19 214 THR A C 1
ATOM 1708 O O . THR A 1 214 ? 10.118 10.972 -21.276 1.00 90.19 214 THR A O 1
ATOM 1711 N N . LEU A 1 215 ? 9.193 8.991 -20.786 1.00 88.44 215 LEU A N 1
ATOM 1712 C CA . LEU A 1 215 ? 10.469 8.306 -20.593 1.00 88.44 215 LEU A CA 1
ATOM 1713 C C . LEU A 1 215 ? 11.324 8.357 -21.866 1.00 88.44 215 LEU A C 1
ATOM 1715 O O . LEU A 1 215 ? 12.490 8.751 -21.805 1.00 88.44 215 LEU A O 1
ATOM 1719 N N . PHE A 1 216 ? 10.750 7.991 -23.012 1.00 87.62 216 PHE A N 1
ATOM 1720 C CA . PHE A 1 216 ? 11.472 7.979 -24.281 1.00 87.62 216 PHE A CA 1
ATOM 1721 C C . PHE A 1 216 ? 11.859 9.383 -24.746 1.00 87.62 216 PHE A C 1
ATOM 1723 O O . PHE A 1 216 ? 12.997 9.590 -25.160 1.00 87.62 216 PHE A O 1
ATOM 1730 N N . THR A 1 217 ? 10.963 10.361 -24.637 1.00 85.06 217 THR A N 1
ATOM 1731 C CA . THR A 1 217 ? 11.221 11.724 -25.114 1.00 85.06 217 THR A CA 1
ATOM 1732 C C . THR A 1 217 ? 12.176 12.498 -24.218 1.00 85.06 217 THR A C 1
ATOM 1734 O O . THR A 1 217 ? 12.958 13.277 -24.745 1.00 85.06 217 THR A O 1
ATOM 1737 N N . GLN A 1 218 ? 12.162 12.290 -22.898 1.00 86.31 218 GLN A N 1
ATOM 1738 C CA . GLN A 1 218 ? 12.983 13.077 -21.969 1.00 86.31 218 GLN A CA 1
ATOM 1739 C C . GLN A 1 218 ? 14.278 12.388 -21.548 1.00 86.31 218 GLN A C 1
ATOM 1741 O O . GLN A 1 218 ? 15.247 13.070 -21.230 1.00 86.31 218 GLN A O 1
ATOM 1746 N N . LYS A 1 219 ? 14.300 11.051 -21.477 1.00 84.38 219 LYS A N 1
ATOM 1747 C CA . LYS A 1 219 ? 15.455 10.314 -20.935 1.00 84.38 219 LYS A CA 1
ATOM 1748 C C . LYS A 1 219 ? 16.198 9.499 -21.972 1.00 84.38 219 LYS A C 1
ATOM 1750 O O . LYS A 1 219 ? 17.406 9.355 -21.845 1.00 84.38 219 LYS A O 1
ATOM 1755 N N . VAL A 1 220 ? 15.495 8.954 -22.962 1.00 83.00 220 VAL A N 1
ATOM 1756 C CA . VAL A 1 220 ? 16.124 8.100 -23.976 1.00 83.00 220 VAL A CA 1
ATOM 1757 C C . VAL A 1 220 ? 16.609 8.937 -25.157 1.00 83.00 220 VAL A C 1
ATOM 1759 O O . VAL A 1 220 ? 17.769 8.809 -25.532 1.00 83.00 220 VAL A O 1
ATOM 1762 N N . SER A 1 221 ? 15.772 9.835 -25.690 1.00 81.00 221 SER A N 1
ATOM 1763 C CA . SER A 1 221 ? 16.102 10.688 -26.842 1.00 81.00 221 SER A CA 1
ATOM 1764 C C . SER A 1 221 ? 17.447 11.427 -26.730 1.00 81.00 221 SER A C 1
ATOM 1766 O O . SER A 1 221 ? 18.190 11.388 -27.713 1.00 81.00 221 SER A O 1
ATOM 1768 N N . PRO A 1 222 ? 17.856 11.987 -25.565 1.00 82.12 222 PRO A N 1
ATOM 1769 C CA . PRO A 1 222 ? 19.123 12.712 -25.471 1.00 82.12 222 PRO A CA 1
ATOM 1770 C C . PRO A 1 222 ? 20.347 11.791 -25.567 1.00 82.12 222 PRO A C 1
ATOM 1772 O O . PRO A 1 222 ? 21.454 12.261 -25.798 1.00 82.12 222 PRO A O 1
ATOM 1775 N N . ILE A 1 223 ? 20.159 10.483 -25.365 1.00 83.38 223 ILE A N 1
ATOM 1776 C CA . ILE A 1 223 ? 21.225 9.476 -25.372 1.00 83.38 223 ILE A CA 1
ATOM 1777 C C . ILE A 1 223 ? 21.411 8.891 -26.779 1.00 83.38 223 ILE A C 1
ATOM 1779 O O . ILE A 1 223 ? 22.532 8.588 -27.175 1.00 83.38 223 ILE A O 1
ATOM 1783 N N . ILE A 1 224 ? 20.320 8.719 -27.531 1.00 79.19 224 ILE A N 1
ATOM 1784 C CA . ILE A 1 224 ? 20.314 7.984 -28.809 1.00 79.19 224 ILE A CA 1
ATOM 1785 C C . ILE A 1 224 ? 20.335 8.879 -30.063 1.00 79.19 224 ILE A C 1
ATOM 1787 O O . ILE A 1 224 ? 20.438 8.359 -31.175 1.00 79.19 224 ILE A O 1
ATOM 1791 N N . GLY A 1 225 ? 20.248 10.204 -29.898 1.00 74.12 225 GLY A N 1
ATOM 1792 C CA . GLY A 1 225 ? 20.368 11.197 -30.975 1.00 74.12 225 GLY A CA 1
ATOM 1793 C C . GLY A 1 225 ? 19.153 11.319 -31.911 1.00 74.12 225 GLY A C 1
ATOM 1794 O O . GLY A 1 225 ? 18.230 10.499 -31.895 1.00 74.12 225 GLY A O 1
ATOM 1795 N N . ASP A 1 226 ? 19.172 12.354 -32.761 1.00 69.25 226 ASP A N 1
ATOM 1796 C CA . ASP A 1 226 ? 18.013 12.856 -33.527 1.00 69.25 226 ASP A CA 1
ATOM 1797 C C . ASP A 1 226 ? 17.340 11.825 -34.444 1.00 69.25 226 ASP A C 1
ATOM 1799 O O . ASP A 1 226 ? 16.114 11.779 -34.537 1.00 69.25 226 ASP A O 1
ATOM 1803 N N . LYS A 1 227 ? 18.110 10.924 -35.072 1.00 65.25 227 LYS A N 1
ATOM 1804 C CA . LYS A 1 227 ? 17.569 9.896 -35.988 1.00 65.25 227 LYS A CA 1
ATOM 1805 C C . LYS A 1 227 ? 16.583 8.939 -35.315 1.00 65.25 227 LYS A C 1
ATOM 1807 O O . LYS A 1 227 ? 15.742 8.342 -35.982 1.00 65.25 227 LYS A O 1
ATOM 1812 N N . SER A 1 228 ? 16.678 8.793 -33.999 1.00 72.31 228 SER A N 1
ATOM 1813 C CA . SER A 1 228 ? 15.810 7.908 -33.231 1.00 72.31 228 SER A CA 1
ATOM 1814 C C . SER A 1 228 ? 14.551 8.614 -32.715 1.00 72.31 228 SER A C 1
ATOM 1816 O O . SER A 1 228 ? 13.593 7.947 -32.323 1.00 72.31 228 SER A O 1
ATOM 1818 N N . ILE A 1 229 ? 14.521 9.952 -32.734 1.00 77.81 229 ILE A N 1
ATOM 1819 C CA . ILE A 1 229 ? 13.377 10.760 -32.284 1.00 77.81 229 ILE A CA 1
ATOM 1820 C C . ILE A 1 229 ? 12.203 10.595 -33.247 1.00 77.81 229 ILE A C 1
ATOM 1822 O O . ILE A 1 229 ? 11.086 10.329 -32.806 1.00 77.81 229 ILE A O 1
ATOM 1826 N N . ASP A 1 230 ? 12.469 10.648 -34.551 1.00 82.94 230 ASP A N 1
ATOM 1827 C CA . ASP A 1 230 ? 11.465 10.407 -35.592 1.00 82.94 230 ASP A CA 1
ATOM 1828 C C . ASP A 1 230 ? 10.842 9.015 -35.475 1.00 82.94 230 ASP A C 1
ATOM 1830 O O . ASP A 1 230 ? 9.634 8.846 -35.653 1.00 82.94 230 ASP A O 1
ATOM 1834 N N . TRP A 1 231 ? 11.654 8.003 -35.154 1.00 85.38 231 TRP A N 1
ATOM 1835 C CA . TRP A 1 231 ? 11.145 6.657 -34.912 1.00 85.38 231 TRP A CA 1
ATOM 1836 C C . TRP A 1 231 ? 10.240 6.633 -33.678 1.00 85.38 231 TRP A C 1
ATOM 1838 O O . TRP A 1 231 ? 9.114 6.150 -33.774 1.00 85.38 231 TRP A O 1
ATOM 1848 N N . ILE A 1 232 ? 10.683 7.219 -32.556 1.00 85.88 232 ILE A N 1
ATOM 1849 C CA . ILE A 1 232 ? 9.894 7.321 -31.318 1.00 85.88 232 ILE A CA 1
ATOM 1850 C C . ILE A 1 232 ? 8.546 7.993 -31.596 1.00 85.88 232 ILE A C 1
ATOM 1852 O O . ILE A 1 232 ? 7.516 7.498 -31.141 1.00 85.88 232 ILE A O 1
ATOM 1856 N N . GLN A 1 233 ? 8.517 9.106 -32.330 1.00 86.75 233 GLN A N 1
ATOM 1857 C CA . GLN A 1 233 ? 7.287 9.847 -32.641 1.00 86.75 233 GLN A CA 1
ATOM 1858 C C . GLN A 1 233 ? 6.297 9.049 -33.502 1.00 86.75 233 GLN A C 1
ATOM 1860 O O . GLN A 1 233 ? 5.093 9.238 -33.360 1.00 86.75 233 GLN A O 1
ATOM 1865 N N . LYS A 1 234 ? 6.787 8.136 -34.349 1.00 90.75 234 LYS A N 1
ATOM 1866 C CA . LYS A 1 234 ? 5.954 7.286 -35.215 1.00 90.75 234 LYS A CA 1
ATOM 1867 C C . LYS A 1 234 ? 5.385 6.048 -34.514 1.00 90.75 234 LYS A C 1
ATOM 1869 O O . LYS A 1 234 ? 4.459 5.441 -35.043 1.00 90.75 234 LYS A O 1
ATOM 1874 N N . GLN A 1 235 ? 5.926 5.653 -33.360 1.00 92.75 235 GLN A N 1
ATOM 1875 C CA . GLN A 1 235 ? 5.437 4.486 -32.616 1.00 92.75 235 GLN A CA 1
ATOM 1876 C C . GLN A 1 235 ? 4.263 4.825 -31.696 1.00 92.75 235 GLN A C 1
ATOM 1878 O O . GLN A 1 235 ? 4.210 5.908 -31.113 1.00 92.75 235 GLN A O 1
ATOM 1883 N N . SER A 1 236 ? 3.372 3.855 -31.482 1.00 95.00 236 SER A N 1
ATOM 1884 C CA . SER A 1 236 ? 2.378 3.930 -30.409 1.00 95.00 236 SER A CA 1
ATOM 1885 C C . SER A 1 236 ? 3.025 3.733 -29.032 1.00 95.00 236 SER A C 1
ATOM 1887 O O . SER A 1 236 ? 4.126 3.187 -28.905 1.00 95.00 236 SER A O 1
ATOM 1889 N N . ASP A 1 237 ? 2.329 4.159 -27.978 1.00 92.69 237 ASP A N 1
ATOM 1890 C CA . ASP A 1 237 ? 2.797 3.984 -26.598 1.00 92.69 237 ASP A CA 1
ATOM 1891 C C . ASP A 1 237 ? 2.891 2.510 -26.191 1.00 92.69 237 ASP A C 1
ATOM 1893 O O . ASP A 1 237 ? 3.797 2.144 -25.445 1.00 92.69 237 ASP A O 1
ATOM 1897 N N . ASP A 1 238 ? 2.024 1.648 -26.727 1.00 93.25 238 ASP A N 1
ATOM 1898 C CA . ASP A 1 238 ? 2.098 0.203 -26.495 1.00 93.25 238 ASP A CA 1
ATOM 1899 C C . ASP A 1 238 ? 3.379 -0.401 -27.081 1.00 93.25 238 ASP A C 1
ATOM 1901 O O . ASP A 1 238 ? 4.055 -1.179 -26.409 1.00 93.25 238 ASP A O 1
ATOM 1905 N N . VAL A 1 239 ? 3.763 0.001 -28.298 1.00 94.00 239 VAL A N 1
ATOM 1906 C CA . VAL A 1 239 ? 5.003 -0.474 -28.930 1.00 94.00 239 VAL A CA 1
ATOM 1907 C C . VAL A 1 239 ? 6.219 -0.004 -28.137 1.00 94.00 239 VAL A C 1
ATOM 1909 O O . VAL A 1 239 ? 7.088 -0.811 -27.801 1.00 94.00 239 VAL A O 1
ATOM 1912 N N . LEU A 1 240 ? 6.269 1.280 -27.768 1.00 92.75 240 LEU A N 1
ATOM 1913 C CA . LEU A 1 240 ? 7.343 1.792 -26.913 1.00 92.75 240 LEU A CA 1
ATOM 1914 C C . LEU A 1 240 ? 7.430 1.045 -25.580 1.00 92.75 240 LEU A C 1
ATOM 1916 O O . LEU A 1 240 ? 8.525 0.762 -25.087 1.00 92.75 240 LEU A O 1
ATOM 1920 N N . TYR A 1 241 ? 6.276 0.744 -24.990 1.00 94.31 241 TYR A N 1
ATOM 1921 C CA . TYR A 1 241 ? 6.194 0.055 -23.717 1.00 94.31 241 TYR A CA 1
ATOM 1922 C C . TYR A 1 241 ? 6.749 -1.366 -23.820 1.00 94.31 241 TYR A C 1
ATOM 1924 O O . TYR A 1 241 ? 7.583 -1.739 -22.997 1.00 94.31 241 TYR A O 1
ATOM 1932 N N . GLU A 1 242 ? 6.380 -2.126 -24.852 1.00 94.31 242 GLU A N 1
ATOM 1933 C CA . GLU A 1 242 ? 6.906 -3.478 -25.070 1.00 94.31 242 GLU A CA 1
ATOM 1934 C C . GLU A 1 242 ? 8.422 -3.483 -25.329 1.00 94.31 242 GLU A C 1
ATOM 1936 O O . GLU A 1 242 ? 9.142 -4.344 -24.810 1.00 94.31 242 GLU A O 1
ATOM 1941 N N . HIS A 1 243 ? 8.951 -2.478 -26.034 1.00 92.00 243 HIS A N 1
ATOM 1942 C CA . HIS A 1 243 ? 10.399 -2.313 -26.180 1.00 92.00 243 HIS A CA 1
ATOM 1943 C C . HIS A 1 243 ? 11.090 -2.068 -24.832 1.00 92.00 243 HIS A C 1
ATOM 1945 O O . HIS A 1 243 ? 12.047 -2.768 -24.492 1.00 92.00 243 HIS A O 1
ATOM 1951 N N . ALA A 1 244 ? 10.598 -1.121 -24.029 1.00 92.06 244 ALA A N 1
ATOM 1952 C CA . ALA A 1 244 ? 11.173 -0.848 -22.711 1.00 92.06 244 ALA A CA 1
ATOM 1953 C C . ALA A 1 244 ? 11.051 -2.049 -21.763 1.00 92.06 244 ALA A C 1
ATOM 1955 O O . ALA A 1 244 ? 11.994 -2.375 -21.041 1.00 92.06 244 ALA A O 1
ATOM 1956 N N . LYS A 1 245 ? 9.913 -2.746 -21.796 1.00 93.75 245 LYS A N 1
ATOM 1957 C CA . LYS A 1 245 ? 9.673 -3.980 -21.045 1.00 93.75 245 LYS A CA 1
ATOM 1958 C C . LYS A 1 245 ? 10.682 -5.060 -21.413 1.00 93.75 245 LYS A C 1
ATOM 1960 O O . LYS A 1 245 ? 11.266 -5.665 -20.518 1.00 93.75 245 LYS A O 1
ATOM 1965 N N . THR A 1 246 ? 10.947 -5.251 -22.703 1.00 93.12 246 THR A N 1
ATOM 1966 C CA . THR A 1 246 ? 11.945 -6.213 -23.191 1.00 93.12 246 THR A CA 1
ATOM 1967 C C . THR A 1 246 ? 13.340 -5.894 -22.654 1.00 93.12 246 THR A C 1
ATOM 1969 O O . THR A 1 246 ? 14.024 -6.786 -22.154 1.00 93.12 246 THR A O 1
ATOM 1972 N N . VAL A 1 247 ? 13.742 -4.619 -22.670 1.00 90.81 247 VAL A N 1
ATOM 1973 C CA . VAL A 1 247 ? 15.030 -4.180 -22.108 1.00 90.81 247 VAL A CA 1
ATOM 1974 C C . VAL A 1 247 ? 15.113 -4.493 -20.612 1.00 90.81 247 VAL A C 1
ATOM 1976 O O . VAL A 1 247 ? 16.083 -5.102 -20.165 1.00 90.81 247 VAL A O 1
ATOM 1979 N N . VAL A 1 248 ? 14.079 -4.146 -19.840 1.00 90.12 248 VAL A N 1
ATOM 1980 C CA . VAL A 1 248 ? 14.016 -4.427 -18.394 1.00 90.12 248 VAL A CA 1
ATOM 1981 C C . VAL A 1 248 ? 14.104 -5.930 -18.116 1.00 90.12 248 VAL A C 1
ATOM 1983 O O . VAL A 1 248 ? 14.835 -6.350 -17.218 1.00 90.12 248 VAL A O 1
ATOM 1986 N N . ILE A 1 249 ? 13.396 -6.750 -18.896 1.00 90.19 249 ILE A N 1
ATOM 1987 C CA . ILE A 1 249 ? 13.425 -8.211 -18.775 1.00 90.19 249 ILE A CA 1
ATOM 1988 C C . ILE A 1 249 ? 14.840 -8.742 -19.036 1.00 90.19 249 ILE A C 1
ATOM 1990 O O . ILE A 1 249 ? 15.360 -9.524 -18.239 1.00 90.19 249 ILE A O 1
ATOM 1994 N N . ASN A 1 250 ? 15.492 -8.301 -20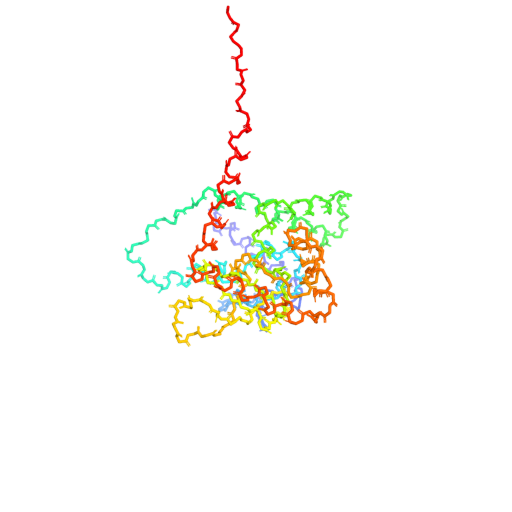.112 1.00 90.38 250 ASN A N 1
ATOM 1995 C CA . ASN A 1 250 ? 16.844 -8.747 -20.451 1.00 90.38 250 ASN A CA 1
ATOM 1996 C C . ASN A 1 250 ? 17.853 -8.351 -19.364 1.00 90.38 250 ASN A C 1
ATOM 1998 O O . ASN A 1 250 ? 18.572 -9.210 -18.857 1.00 90.38 250 ASN A O 1
ATOM 2002 N N . MET A 1 251 ? 17.791 -7.108 -18.874 1.00 88.31 251 MET A N 1
ATOM 2003 C CA . MET A 1 251 ? 18.622 -6.650 -17.754 1.00 88.31 251 MET A CA 1
ATOM 2004 C C . MET A 1 251 ? 18.424 -7.473 -16.473 1.00 88.31 251 MET A C 1
ATOM 2006 O O . MET A 1 251 ? 19.347 -7.605 -15.666 1.00 88.31 251 MET A O 1
ATOM 2010 N N . ALA A 1 252 ? 17.219 -7.996 -16.229 1.00 86.38 252 ALA A N 1
ATOM 2011 C CA . ALA A 1 252 ? 16.954 -8.848 -15.071 1.00 86.38 252 ALA A CA 1
ATOM 2012 C C . ALA A 1 252 ? 17.509 -10.258 -15.264 1.00 86.38 252 ALA A C 1
ATOM 2014 O O . ALA A 1 252 ? 18.102 -10.792 -14.326 1.00 86.38 252 ALA A O 1
ATOM 2015 N N . LYS A 1 253 ? 17.359 -10.836 -16.463 1.00 86.62 253 LYS A N 1
ATOM 2016 C CA . LYS A 1 253 ? 17.935 -12.144 -16.813 1.00 86.62 253 LYS A CA 1
ATOM 2017 C C . LYS A 1 253 ? 19.460 -12.138 -16.699 1.00 86.62 253 LYS A C 1
ATOM 2019 O O . LYS A 1 253 ? 20.031 -13.075 -16.157 1.00 86.62 253 LYS A O 1
ATOM 2024 N N . GLU A 1 254 ? 20.095 -11.050 -17.122 1.00 86.69 254 GLU A N 1
ATOM 2025 C CA . GLU A 1 254 ? 21.549 -10.849 -17.058 1.00 86.69 254 GLU A CA 1
ATOM 2026 C C . GLU A 1 254 ? 22.043 -10.422 -15.660 1.00 86.69 254 GLU A C 1
ATOM 2028 O O . GLU A 1 254 ? 23.240 -10.313 -15.409 1.00 86.69 254 GLU A O 1
ATOM 2033 N N . GLY A 1 255 ? 21.135 -10.173 -14.709 1.00 80.69 255 GLY A N 1
ATOM 2034 C CA . GLY A 1 255 ? 21.477 -9.797 -13.334 1.00 80.69 255 GLY A CA 1
ATOM 2035 C C . GLY A 1 255 ? 21.869 -8.325 -13.134 1.00 80.69 255 GLY A C 1
ATOM 2036 O O . GLY A 1 255 ? 22.117 -7.911 -11.996 1.00 80.69 255 GLY A O 1
ATOM 2037 N N . HIS A 1 256 ? 21.850 -7.498 -14.181 1.00 80.25 256 HIS A N 1
ATOM 2038 C CA . HIS A 1 256 ? 22.167 -6.067 -14.117 1.00 80.25 256 HIS A CA 1
ATOM 2039 C C . HIS A 1 256 ? 21.198 -5.267 -13.234 1.00 80.25 256 HIS A C 1
ATOM 2041 O O . HIS A 1 256 ? 21.612 -4.327 -12.550 1.00 80.25 256 HIS A O 1
ATOM 2047 N N . LEU A 1 257 ? 19.926 -5.674 -13.154 1.00 74.25 257 LEU A N 1
ATOM 2048 C CA . LEU A 1 257 ? 18.955 -5.036 -12.255 1.00 74.25 257 LEU A CA 1
ATOM 2049 C C . LEU A 1 257 ? 19.353 -5.158 -10.773 1.00 74.25 257 LEU A C 1
ATOM 2051 O O . LEU A 1 257 ? 19.215 -4.193 -10.019 1.00 74.25 257 LEU A O 1
ATOM 2055 N N . LYS A 1 258 ? 19.937 -6.290 -10.352 1.00 66.56 258 LYS A N 1
ATOM 2056 C CA . LYS A 1 258 ? 20.404 -6.479 -8.964 1.00 66.56 258 LYS A CA 1
ATOM 2057 C C . LYS A 1 258 ? 21.553 -5.526 -8.610 1.00 66.56 258 LYS A C 1
ATOM 2059 O O . LYS A 1 258 ? 21.633 -5.065 -7.470 1.00 66.56 258 LYS A O 1
ATOM 2064 N N . LEU A 1 259 ? 22.421 -5.204 -9.572 1.00 57.44 259 LEU A N 1
ATOM 2065 C CA . LEU A 1 259 ? 23.524 -4.251 -9.394 1.00 57.44 259 LEU A CA 1
ATOM 2066 C C . LEU A 1 259 ? 23.008 -2.811 -9.259 1.00 57.44 259 LEU A C 1
ATOM 2068 O O . LEU A 1 259 ? 23.444 -2.088 -8.363 1.00 57.44 259 LEU A O 1
ATOM 2072 N N . PHE A 1 260 ? 22.017 -2.430 -10.070 1.00 57.78 260 PHE A N 1
ATOM 2073 C CA . PHE A 1 260 ? 21.378 -1.110 -10.007 1.00 57.78 260 PHE A CA 1
ATOM 2074 C C . PHE A 1 260 ? 20.723 -0.829 -8.646 1.00 57.78 260 PHE A C 1
ATOM 2076 O O . PHE A 1 260 ? 20.853 0.271 -8.101 1.00 57.78 260 PHE A O 1
ATOM 2083 N N . PHE A 1 261 ? 20.057 -1.826 -8.057 1.00 60.09 261 PHE A N 1
ATOM 2084 C CA . PHE A 1 261 ? 19.449 -1.680 -6.731 1.00 60.09 261 PHE A CA 1
ATOM 2085 C C . PHE A 1 261 ? 20.476 -1.650 -5.593 1.00 60.09 261 PHE A C 1
ATOM 2087 O O . PHE A 1 261 ? 20.322 -0.854 -4.665 1.00 60.09 261 PHE A O 1
ATOM 2094 N N . LYS A 1 262 ? 21.557 -2.440 -5.684 1.00 54.38 262 LYS A N 1
ATOM 2095 C CA . LYS A 1 262 ? 22.668 -2.409 -4.712 1.00 54.38 262 LYS A CA 1
ATOM 2096 C C . LYS A 1 262 ? 23.459 -1.094 -4.742 1.00 54.38 262 LYS A C 1
ATOM 2098 O O . LYS A 1 262 ? 23.964 -0.665 -3.709 1.00 54.38 262 LYS A O 1
ATOM 2103 N N . ALA A 1 263 ? 23.572 -0.439 -5.898 1.00 42.94 263 ALA A N 1
ATOM 2104 C CA . ALA A 1 263 ? 24.252 0.853 -6.009 1.00 42.94 263 ALA A CA 1
ATOM 2105 C C . ALA A 1 263 ? 23.460 1.983 -5.323 1.00 42.94 263 ALA A C 1
ATOM 2107 O O . ALA A 1 263 ? 24.032 2.788 -4.590 1.00 42.94 263 ALA A O 1
ATOM 2108 N N . LYS A 1 264 ? 22.127 2.005 -5.477 1.00 44.12 264 LYS A N 1
ATOM 2109 C CA . LYS A 1 264 ? 21.262 3.009 -4.828 1.00 44.12 264 LYS A CA 1
ATOM 2110 C C . LYS A 1 264 ? 21.234 2.907 -3.301 1.00 44.12 264 LYS A C 1
ATOM 2112 O O . LYS A 1 264 ? 21.115 3.937 -2.640 1.00 44.12 264 LYS A O 1
ATOM 2117 N N . SER A 1 265 ? 21.349 1.705 -2.728 1.00 43.66 265 SER A N 1
ATOM 2118 C CA . SER A 1 265 ? 21.413 1.552 -1.268 1.00 43.66 265 SER A CA 1
ATOM 2119 C C . SER A 1 265 ? 22.730 2.079 -0.687 1.00 43.66 265 SER A C 1
ATOM 2121 O O . SER A 1 265 ? 22.700 2.723 0.358 1.00 43.66 265 SER A O 1
ATOM 2123 N N . LYS A 1 266 ? 23.857 1.901 -1.396 1.00 35.25 266 LYS A N 1
ATOM 2124 C CA . LYS A 1 266 ? 25.169 2.435 -0.986 1.00 35.25 266 LYS A CA 1
ATOM 2125 C C . LYS A 1 266 ? 25.250 3.964 -1.039 1.00 35.25 266 LYS A C 1
ATOM 2127 O O . LYS A 1 266 ? 25.859 4.567 -0.159 1.00 35.25 266 LYS A O 1
ATOM 2132 N N . ILE A 1 267 ? 24.611 4.592 -2.028 1.00 37.25 267 ILE A N 1
ATOM 2133 C CA . ILE A 1 267 ? 24.580 6.061 -2.154 1.00 37.25 267 ILE A CA 1
ATOM 2134 C C . ILE A 1 267 ? 23.790 6.688 -0.992 1.00 37.25 267 ILE A C 1
ATOM 2136 O O . ILE A 1 267 ? 24.257 7.650 -0.392 1.00 37.25 267 ILE A O 1
ATOM 2140 N N . LYS A 1 268 ? 22.662 6.086 -0.581 1.00 35.44 268 LYS A N 1
ATOM 2141 C CA . LYS A 1 268 ? 21.908 6.544 0.603 1.00 35.44 268 LYS A CA 1
ATOM 2142 C C . LYS A 1 268 ? 22.692 6.429 1.916 1.00 35.44 268 LYS A C 1
ATOM 2144 O O . LYS A 1 268 ? 22.522 7.268 2.792 1.00 35.44 268 LYS A O 1
ATOM 2149 N N . THR A 1 269 ? 23.543 5.415 2.070 1.00 34.38 269 THR A N 1
ATOM 2150 C CA . THR A 1 269 ? 24.407 5.292 3.259 1.00 34.38 269 THR A CA 1
ATOM 2151 C C . THR A 1 269 ? 25.592 6.258 3.245 1.00 34.38 269 THR A C 1
ATOM 2153 O O . THR A 1 269 ? 26.022 6.687 4.311 1.00 34.38 269 THR A O 1
ATOM 2156 N N . ALA A 1 270 ? 26.095 6.639 2.065 1.00 31.44 270 ALA A N 1
ATOM 2157 C CA . ALA A 1 270 ? 27.191 7.599 1.950 1.00 31.44 270 ALA A CA 1
ATOM 2158 C C . ALA A 1 270 ? 26.757 9.016 2.371 1.00 31.44 270 ALA A C 1
ATOM 2160 O O . ALA A 1 270 ? 27.469 9.651 3.148 1.00 31.44 270 ALA A O 1
ATOM 2161 N N . ASP A 1 271 ? 25.556 9.454 1.974 1.00 32.34 271 ASP A N 1
ATOM 2162 C CA . ASP A 1 271 ? 25.002 10.771 2.340 1.00 32.34 271 ASP A CA 1
ATOM 2163 C C . ASP A 1 271 ? 24.668 10.920 3.835 1.00 32.34 271 ASP A C 1
ATOM 2165 O O . ASP A 1 271 ? 24.673 12.027 4.368 1.00 32.34 271 ASP A O 1
ATOM 2169 N N . MET A 1 272 ? 24.428 9.818 4.556 1.00 35.12 272 MET A N 1
ATOM 2170 C CA . MET A 1 272 ? 24.250 9.866 6.016 1.00 35.12 272 MET A CA 1
ATOM 2171 C C . MET A 1 272 ? 25.573 9.856 6.795 1.00 35.12 272 MET A C 1
ATOM 2173 O O . MET A 1 272 ? 25.589 10.206 7.972 1.00 35.12 272 MET A O 1
ATOM 2177 N N . SER A 1 273 ? 26.687 9.478 6.161 1.00 35.53 273 SER A N 1
ATOM 2178 C CA . SER A 1 273 ? 28.013 9.410 6.801 1.00 35.53 273 SER A CA 1
ATOM 2179 C C . SER A 1 273 ? 28.851 10.689 6.654 1.00 35.53 273 SER A C 1
ATOM 2181 O O . SER A 1 273 ? 29.856 10.851 7.344 1.00 35.53 273 SER A O 1
ATOM 2183 N N . SER A 1 274 ? 28.435 11.621 5.793 1.00 37.28 274 SER A N 1
ATOM 2184 C CA . SER A 1 274 ? 29.106 12.907 5.545 1.00 37.28 274 SER A CA 1
ATOM 2185 C C . SER A 1 274 ? 28.585 14.061 6.422 1.00 37.28 274 SER A C 1
ATOM 2187 O O . SER A 1 274 ? 29.170 15.146 6.435 1.00 37.28 274 SER A O 1
ATOM 2189 N N . GLY A 1 275 ? 27.536 13.838 7.221 1.00 40.75 275 GLY A N 1
ATOM 2190 C CA . GLY A 1 275 ? 27.004 14.813 8.174 1.00 40.75 275 GLY A CA 1
ATOM 2191 C C . GLY A 1 275 ? 27.693 14.761 9.543 1.00 40.75 275 GLY A C 1
ATOM 2192 O O . GLY A 1 275 ? 27.379 13.902 10.356 1.00 40.75 275 GLY A O 1
ATOM 2193 N N . LYS A 1 276 ? 28.547 15.759 9.823 1.00 40.81 276 LYS A N 1
ATOM 2194 C CA . LYS A 1 276 ? 29.200 16.092 11.116 1.00 40.81 276 LYS A CA 1
ATOM 2195 C C . LYS A 1 276 ? 30.432 15.264 11.524 1.00 40.81 276 LYS A C 1
ATOM 2197 O O . LYS A 1 276 ? 30.430 14.560 12.527 1.00 40.81 276 LYS A O 1
ATOM 2202 N N . ARG A 1 277 ? 31.576 15.558 10.896 1.00 33.50 277 ARG A N 1
ATOM 2203 C CA . ARG A 1 277 ? 32.833 15.707 11.658 1.00 33.50 277 ARG A CA 1
ATOM 2204 C C . ARG A 1 277 ? 32.900 17.143 12.184 1.00 33.50 277 ARG A C 1
ATOM 2206 O O . ARG A 1 277 ? 33.373 18.042 11.495 1.00 33.50 277 ARG A O 1
ATOM 2213 N N . LEU A 1 278 ? 32.381 17.365 13.392 1.00 33.16 278 LEU A N 1
ATOM 2214 C CA . LEU A 1 278 ? 32.702 18.566 14.164 1.00 33.16 278 LEU A CA 1
ATOM 2215 C C . LEU A 1 278 ? 34.199 18.509 14.485 1.00 33.16 278 LEU A C 1
ATOM 2217 O O . LEU A 1 278 ? 34.644 17.667 15.261 1.00 33.16 278 LEU A O 1
ATOM 2221 N N . LYS A 1 279 ? 34.982 19.380 13.844 1.00 36.78 279 LYS A N 1
ATOM 2222 C CA . LYS A 1 279 ? 36.348 19.682 14.267 1.00 36.78 279 LYS A CA 1
ATOM 2223 C C . LYS A 1 279 ? 36.252 20.351 15.640 1.00 36.78 279 LYS A C 1
ATOM 2225 O O . LYS A 1 279 ? 35.813 21.494 15.729 1.00 36.78 279 LYS A O 1
ATOM 2230 N N . HIS A 1 280 ? 36.624 19.651 16.706 1.00 35.72 280 HIS A N 1
ATOM 2231 C CA . HIS A 1 280 ? 37.034 20.323 17.934 1.00 35.72 280 HIS A CA 1
ATOM 2232 C C . HIS A 1 280 ? 38.443 20.860 17.700 1.00 35.72 280 HIS A C 1
ATOM 2234 O O . HIS A 1 280 ? 39.395 20.097 17.556 1.00 35.72 280 HIS A O 1
ATOM 2240 N N . GLY A 1 281 ? 38.533 22.183 17.555 1.00 31.22 281 GLY A N 1
ATOM 2241 C CA . GLY A 1 281 ? 39.791 22.898 17.684 1.00 31.22 281 GLY A CA 1
ATOM 2242 C C . GLY A 1 281 ? 40.260 22.790 19.129 1.00 31.22 281 GLY A C 1
ATOM 2243 O O . GLY A 1 281 ? 39.499 23.080 20.052 1.00 31.22 281 GLY A O 1
ATOM 2244 N N . ASN A 1 282 ? 41.495 22.332 19.298 1.00 34.47 282 ASN A N 1
ATOM 2245 C CA . ASN A 1 282 ? 42.222 22.409 20.552 1.00 34.47 282 ASN A CA 1
ATOM 2246 C C . ASN A 1 282 ? 42.419 23.884 20.914 1.00 34.47 282 ASN A C 1
ATOM 2248 O O . ASN A 1 282 ? 43.054 24.611 20.155 1.00 34.47 282 ASN A O 1
ATOM 2252 N N . ASN A 1 283 ? 41.910 24.286 22.076 1.00 35.72 283 ASN A N 1
ATOM 2253 C CA . ASN A 1 283 ? 42.458 25.401 22.838 1.00 35.72 283 ASN A CA 1
ATOM 2254 C C . ASN A 1 283 ? 43.128 24.810 24.082 1.00 35.72 283 ASN A C 1
ATOM 2256 O O . ASN A 1 283 ? 42.448 24.485 25.056 1.00 35.72 283 ASN A O 1
ATOM 2260 N N . GLN A 1 284 ? 44.447 24.662 24.005 1.00 38.41 284 GLN A N 1
ATOM 2261 C CA . GLN A 1 284 ? 45.393 24.881 25.098 1.00 38.41 284 GLN A CA 1
ATOM 2262 C C . GLN A 1 284 ? 46.591 25.613 24.505 1.00 38.41 284 GLN A C 1
ATOM 2264 O O . GLN A 1 284 ? 46.989 25.230 23.380 1.00 38.41 284 GLN A O 1
#

pLDDT: mean 72.34, std 17.6, range [31.22, 96.75]

Sequence (284 aa):
NFTNQSKDLLNKCNALVKKLDKNKCWFLKPGATFDLKDQPIISSYRQRYKKALSIATDGEKIVLGPTYKVGYGGSSKSAHALIDEHFKDYSFEDVKHAIHKIPVICLNILQRAFQLSNIECPKNFKEILECAASGEGATIGIENVTRRKLDPGDLVTTDLSDVAEVLKVHVSPYGYKSYYVRYLINPKIKEISEEWLPPRYIGPCLLKKKDIRTLFTQKVSPIIGDKSIDWIQKQSDDVLYEHAKTVVINMAKEGHLKLFFKAKSKIKTADMSSGKRLKHGNNQ

Radius of gyration: 26.46 Å; chains: 1; bounding box: 74×51×86 Å

Foldseek 3Di:
DVVVVVVVVVVVVLVVVVVDDPVPPQQADVPADPPPPDDDRGDDPVSSLVVCLLPDDPLRCLLSDDCCVPPPVVVVVVVDPPVDPDPPPCDPLNVVLVVLSVVSVVLVVVVVVCVVVVHDDDPCSVVVNVCSCPPPSSVVVPCQQFNDPADAQWWWAFLVRFIWGFHDWDADSSRGIKTWIATPDPDVPPVDRIDIGGSNGTHDTPDHLVCLLVCCVPPVDVVPDDVCVVVSVPDDSVVSSVVVVVVVSVCVVVVVVVVVVVVVVVVVVVVVVPPDPPDDDDDD

Secondary structure (DSSP, 8-state):
-HHHHHHHHHHHHHHHHHTS-GGG-TTBPTT--S-TTSS--BPPHHHHHHHHHHH--HHHHHHH--HIIIIITTTTTTTS--TT-------HHHHHHHHHHHHHHHHHHHHHHHHHHTPPPPTTHHHHHHHHHHSHHHHHHHHHHH-----TT-EEEETTS-EEEEEEEEE-TTS-EEEEEEEEE--SSTT-SEEEE-GGGEEEEEE-GGGHHHHIIIIIHHHH-THHHHHHHHS-HHHHHHHHHHHHHHHHHTTHHHHHHHHHHHHHHHHHHSS---------